Protein AF-A0AAW0P4F6-F1 (afdb_monomer)

Solvent-accessible surface area (backbone atoms only — not comparable to full-atom values): 16422 Å² total; per-residue (Å²): 136,84,81,80,80,81,80,82,77,74,60,73,52,81,50,77,62,95,86,34,55,39,44,45,62,65,85,82,86,57,85,78,62,62,69,62,54,62,64,58,59,70,67,65,77,80,76,86,90,84,86,92,80,94,78,92,78,89,84,81,90,71,99,66,98,68,92,78,91,76,80,91,86,86,85,91,81,87,83,92,82,91,81,83,88,74,84,78,78,73,86,71,67,83,70,80,74,70,49,74,65,56,56,51,50,52,51,64,67,47,51,66,70,70,69,55,84,68,72,84,52,41,73,44,44,48,34,36,47,51,91,83,69,50,73,79,45,74,50,76,44,80,32,84,57,73,75,68,68,62,61,56,50,56,51,54,52,54,51,56,50,51,52,55,49,54,55,55,54,54,60,52,56,53,57,51,52,50,52,52,51,50,52,53,50,54,57,52,53,54,53,51,57,51,51,52,52,51,51,55,50,51,56,52,52,50,52,50,52,52,56,47,52,56,51,52,52,52,52,51,51,51,51,52,55,50,54,49,51,52,52,51,56,50,52,53,51,52,51,50,54,50,54,52,50,57,49,50,54,54,52,52,61,60,73,77,108

Structure (mmCIF, N/CA/C/O backbone):
data_AF-A0AAW0P4F6-F1
#
_entry.id   AF-A0AAW0P4F6-F1
#
loop_
_atom_site.group_PDB
_atom_site.id
_atom_site.type_symbol
_atom_site.label_atom_id
_atom_site.label_alt_id
_atom_site.label_comp_id
_atom_site.label_asym_id
_atom_site.label_entity_id
_atom_site.label_seq_id
_atom_site.pdbx_PDB_ins_code
_atom_site.Cartn_x
_atom_site.Cartn_y
_atom_site.Cartn_z
_atom_site.occupancy
_atom_site.B_iso_or_equiv
_atom_site.auth_seq_id
_atom_site.auth_comp_id
_atom_site.auth_asym_id
_atom_site.auth_atom_id
_atom_site.pdbx_PDB_model_num
ATOM 1 N N . MET A 1 1 ? -27.232 -31.839 42.693 1.00 38.44 1 MET A N 1
ATOM 2 C CA . MET A 1 1 ? -28.036 -30.916 43.520 1.00 38.44 1 MET A CA 1
ATOM 3 C C . MET A 1 1 ? -27.414 -29.540 43.406 1.00 38.44 1 MET A C 1
ATOM 5 O O . MET A 1 1 ? -26.325 -29.344 43.926 1.00 38.44 1 MET A O 1
ATOM 9 N N . PHE A 1 2 ? -28.047 -28.634 42.664 1.00 25.92 2 PHE A N 1
ATOM 10 C CA . PHE A 1 2 ? -27.678 -27.221 42.669 1.00 25.92 2 PHE A CA 1
ATOM 11 C C . PHE A 1 2 ? -28.474 -26.553 43.789 1.00 25.92 2 PHE A C 1
ATOM 13 O O . PHE A 1 2 ? -29.697 -26.658 43.815 1.00 25.92 2 PHE A O 1
ATOM 20 N N . ILE A 1 3 ? -27.783 -25.941 44.747 1.00 30.75 3 ILE A N 1
ATOM 21 C CA . ILE A 1 3 ? -28.415 -25.071 45.737 1.00 30.75 3 ILE A CA 1
ATOM 22 C C . ILE A 1 3 ? -28.573 -23.725 45.035 1.00 30.75 3 ILE A C 1
ATOM 24 O O . ILE A 1 3 ? -27.597 -22.991 44.889 1.00 30.75 3 ILE A O 1
ATOM 28 N N . GLU A 1 4 ? -29.767 -23.429 44.528 1.00 32.16 4 GLU A N 1
ATOM 29 C CA . GLU A 1 4 ? -30.079 -22.075 44.076 1.00 32.16 4 GLU A CA 1
ATOM 30 C C . GLU A 1 4 ? -30.122 -21.164 45.308 1.00 32.16 4 GLU A C 1
ATOM 32 O O . GLU A 1 4 ? -30.953 -21.322 46.200 1.00 32.16 4 GLU A O 1
ATOM 37 N N . SER A 1 5 ? -29.168 -20.239 45.402 1.00 32.69 5 SER A N 1
ATOM 38 C CA . SER A 1 5 ? -29.147 -19.216 46.443 1.00 32.69 5 SER A CA 1
ATOM 39 C C . SER A 1 5 ? -30.232 -18.178 46.151 1.00 32.69 5 SER A C 1
ATOM 41 O O . SER A 1 5 ? -30.086 -17.366 45.237 1.00 32.69 5 SER A O 1
ATOM 43 N N . THR A 1 6 ? -31.319 -18.201 46.917 1.00 39.00 6 THR A N 1
ATOM 44 C CA . THR A 1 6 ? -32.422 -17.241 46.807 1.00 39.00 6 THR A CA 1
ATOM 45 C C . THR A 1 6 ? -32.003 -15.883 47.368 1.00 39.00 6 THR A C 1
ATOM 47 O O . THR A 1 6 ? -31.777 -15.732 48.569 1.00 39.00 6 THR A O 1
ATOM 50 N N . THR A 1 7 ? -31.903 -14.870 46.512 1.00 36.12 7 THR A N 1
ATOM 51 C CA . THR A 1 7 ? -31.587 -13.494 46.916 1.00 36.12 7 THR A CA 1
ATOM 52 C C . THR A 1 7 ? -32.878 -12.767 47.295 1.00 36.12 7 THR A C 1
ATOM 54 O O . THR A 1 7 ? -33.689 -12.440 46.430 1.00 36.12 7 THR A O 1
ATOM 57 N N . VAL A 1 8 ? -33.089 -12.498 48.585 1.00 38.56 8 VAL A N 1
ATOM 58 C CA . VAL A 1 8 ? -34.161 -11.598 49.042 1.00 38.56 8 VAL A CA 1
ATOM 59 C C . VAL A 1 8 ? -33.746 -10.165 48.708 1.00 38.56 8 VAL A C 1
ATOM 61 O O . VAL A 1 8 ? -32.725 -9.678 49.192 1.00 38.56 8 VAL A O 1
ATOM 64 N N . ALA A 1 9 ? -34.514 -9.484 47.857 1.00 37.25 9 ALA A N 1
ATOM 65 C CA . ALA A 1 9 ? -34.271 -8.084 47.534 1.00 37.25 9 ALA A CA 1
ATOM 66 C C . ALA A 1 9 ? -34.796 -7.192 48.670 1.00 37.25 9 ALA A C 1
ATOM 68 O O . ALA A 1 9 ? -35.950 -6.775 48.663 1.00 37.25 9 ALA A O 1
ATOM 69 N N . VAL A 1 10 ? -33.944 -6.901 49.654 1.00 40.03 10 VAL A N 1
ATOM 70 C CA . VAL A 1 10 ? -34.236 -5.899 50.686 1.00 40.03 10 VAL A CA 1
ATOM 71 C C . VAL A 1 10 ? -33.941 -4.517 50.103 1.00 40.03 10 VAL A C 1
ATOM 73 O O . VAL A 1 10 ? -32.784 -4.118 49.977 1.00 40.03 10 VAL A O 1
ATOM 76 N N . LEU A 1 11 ? -34.983 -3.781 49.713 1.00 40.78 11 LEU A N 1
ATOM 77 C CA . LEU A 1 11 ? -34.850 -2.373 49.331 1.00 40.78 11 LEU A CA 1
ATOM 78 C C . LEU A 1 11 ? -34.780 -1.522 50.599 1.00 40.78 11 LEU A C 1
ATOM 80 O O . LEU A 1 11 ? -35.802 -1.174 51.180 1.00 40.78 11 LEU A O 1
ATOM 84 N N . VAL A 1 12 ? -33.560 -1.204 51.025 1.00 41.88 12 VAL A N 1
ATOM 85 C CA . VAL A 1 12 ? -33.301 -0.274 52.128 1.00 41.88 12 VAL A CA 1
ATOM 86 C C . VAL A 1 12 ? -33.320 1.148 51.564 1.00 41.88 12 VAL A C 1
ATOM 88 O O . VAL A 1 12 ? -32.354 1.567 50.930 1.00 41.88 12 VAL A O 1
ATOM 91 N N . SER A 1 13 ? -34.406 1.892 51.782 1.00 42.34 13 SER A N 1
ATOM 92 C CA . SER A 1 13 ? -34.381 3.352 51.607 1.00 42.34 13 SER A CA 1
ATOM 93 C C . SER A 1 13 ? -33.976 3.993 52.930 1.00 42.34 13 SER A C 1
ATOM 95 O O . SER A 1 13 ? -34.616 3.737 53.952 1.00 42.34 13 SER A O 1
ATOM 97 N N . LEU A 1 14 ? -32.892 4.770 52.912 1.00 46.91 14 LEU A N 1
ATOM 98 C CA . LEU A 1 14 ? -32.402 5.537 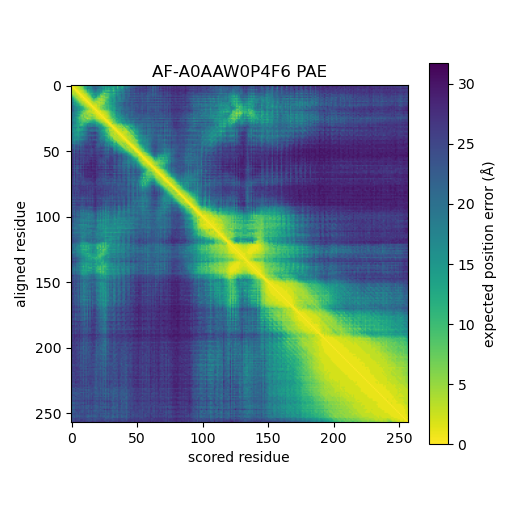54.054 1.00 46.91 14 LEU A CA 1
ATOM 99 C C . LEU A 1 14 ? -32.812 6.994 53.861 1.00 46.91 14 LEU A C 1
ATOM 101 O O . LEU A 1 14 ? -32.193 7.713 53.080 1.00 46.91 14 LEU A O 1
ATOM 105 N N . GLU A 1 15 ? -33.831 7.428 54.594 1.00 48.69 15 GLU A N 1
ATOM 106 C CA . GLU A 1 15 ? -34.201 8.840 54.673 1.00 48.69 15 GLU A CA 1
ATOM 107 C C . GLU A 1 15 ? -33.878 9.380 56.067 1.00 48.69 15 GLU A C 1
ATOM 109 O O . GLU A 1 15 ? -34.272 8.815 57.092 1.00 48.69 15 GLU A O 1
ATOM 114 N N . THR A 1 16 ? -33.130 10.482 56.107 1.00 45.59 16 THR A N 1
ATOM 115 C CA . THR A 1 16 ? -32.831 11.236 57.325 1.00 45.59 16 THR A CA 1
ATOM 116 C C . THR A 1 16 ? -33.686 12.494 57.361 1.00 45.59 16 THR A C 1
ATOM 118 O O . THR A 1 16 ? -33.397 13.487 56.699 1.00 45.59 16 THR A O 1
ATOM 121 N N . VAL A 1 17 ? -34.741 12.473 58.176 1.00 48.69 17 VAL A N 1
ATOM 122 C CA . VAL A 1 17 ? -35.607 13.636 58.414 1.00 48.69 17 VAL A CA 1
ATOM 123 C C . VAL A 1 17 ? -35.520 13.994 59.897 1.00 48.69 17 VAL A C 1
ATOM 125 O O . VAL A 1 17 ? -35.801 13.162 60.760 1.00 48.69 17 VAL A O 1
ATOM 128 N N . LEU A 1 18 ? -35.084 15.222 60.209 1.00 50.84 18 LEU A N 1
ATOM 129 C CA . LEU A 1 18 ? -34.961 15.748 61.582 1.00 50.84 18 LEU A CA 1
ATOM 130 C C . LEU A 1 18 ? -34.092 14.881 62.526 1.00 50.84 18 LEU A C 1
ATOM 132 O O . LEU A 1 18 ? -34.437 14.673 63.689 1.00 50.84 18 LEU A O 1
ATOM 136 N N . GLY A 1 19 ? -32.973 14.340 62.028 1.00 51.72 19 GLY A N 1
ATOM 137 C CA . GLY A 1 19 ? -32.016 13.567 62.839 1.00 51.72 19 GLY A CA 1
ATOM 138 C C . GLY A 1 19 ? -32.468 12.148 63.213 1.00 51.72 19 GLY A C 1
ATOM 139 O O . GLY A 1 19 ? -31.838 11.509 64.053 1.00 51.72 19 GLY A O 1
ATOM 140 N N . LYS A 1 20 ? -33.545 11.639 62.602 1.00 46.09 20 LYS A N 1
ATOM 141 C CA . LYS A 1 20 ? -34.001 10.250 62.751 1.00 46.09 20 LYS A CA 1
ATOM 142 C C . LYS A 1 20 ? -33.690 9.468 61.480 1.00 46.09 20 LYS A C 1
ATOM 144 O O . LYS A 1 20 ? -33.966 9.943 60.382 1.00 46.09 20 LYS A O 1
ATOM 149 N N . LEU A 1 21 ? -33.102 8.284 61.650 1.00 50.22 21 LEU A N 1
ATOM 150 C CA . LEU A 1 21 ? -32.807 7.351 60.566 1.00 50.22 21 LEU A CA 1
ATOM 151 C C . LEU A 1 21 ? -34.012 6.419 60.393 1.00 50.22 21 LEU A C 1
ATOM 153 O O . LEU A 1 21 ? -34.333 5.660 61.313 1.00 50.22 21 LEU A O 1
ATOM 157 N N . PHE A 1 22 ? -34.683 6.501 59.246 1.00 45.84 22 PHE A N 1
ATOM 158 C CA . PHE A 1 22 ? -35.795 5.617 58.906 1.00 45.84 22 PHE A CA 1
ATOM 159 C C . PHE A 1 22 ? -35.294 4.496 58.002 1.00 45.84 22 PHE A C 1
ATOM 161 O O . PHE A 1 22 ? -34.663 4.752 56.978 1.00 45.84 22 PHE A O 1
ATOM 168 N N . VAL A 1 23 ? -35.565 3.251 58.397 1.00 53.66 23 VAL A N 1
ATOM 169 C CA . VAL A 1 23 ? -35.323 2.069 57.567 1.00 53.66 23 VAL A CA 1
ATOM 170 C C . VAL A 1 23 ? -36.676 1.486 57.190 1.00 53.66 23 VAL A C 1
ATOM 172 O O . VAL A 1 23 ? -37.415 0.998 58.049 1.00 53.66 23 VAL A O 1
ATOM 175 N N . HIS A 1 24 ? -36.999 1.540 55.901 1.00 47.19 24 HIS A N 1
ATOM 176 C CA . HIS A 1 24 ? -38.180 0.881 55.356 1.00 47.19 24 HIS A CA 1
ATOM 177 C C . HIS A 1 24 ? -37.792 -0.512 54.870 1.00 47.19 24 HIS A C 1
ATOM 179 O O . HIS A 1 24 ? -36.959 -0.645 53.978 1.00 47.19 24 HIS A O 1
ATOM 185 N N . VAL A 1 25 ? -38.389 -1.544 55.465 1.00 50.53 25 VAL A N 1
ATOM 186 C CA . VAL A 1 25 ? -38.257 -2.927 55.000 1.00 50.53 25 VAL A CA 1
ATOM 187 C C . VAL A 1 25 ? -39.582 -3.317 54.361 1.00 50.53 25 VAL A C 1
ATOM 189 O O . VAL A 1 25 ? -40.607 -3.378 55.040 1.00 50.53 25 VAL A O 1
ATOM 192 N N . TYR A 1 26 ? -39.560 -3.544 53.050 1.00 48.78 26 TYR A N 1
ATOM 193 C CA . TYR A 1 26 ? -40.705 -4.045 52.298 1.00 48.78 26 TYR A CA 1
ATOM 194 C C . TYR A 1 26 ? -40.525 -5.546 52.093 1.00 48.78 26 TYR A C 1
ATOM 196 O O . TYR A 1 26 ? -39.566 -5.970 51.451 1.00 48.78 26 TYR A O 1
ATOM 204 N N . GLU A 1 27 ? -41.432 -6.344 52.647 1.00 47.91 27 GLU A N 1
ATOM 205 C CA . GLU A 1 27 ? -41.460 -7.788 52.439 1.00 47.91 27 GLU A CA 1
ATOM 206 C C . GLU A 1 27 ? -42.610 -8.098 51.478 1.00 47.91 27 GLU A C 1
ATOM 208 O O . GLU A 1 27 ? -43.782 -8.008 51.836 1.00 47.91 27 GLU A O 1
ATOM 213 N N . THR A 1 28 ? -42.280 -8.381 50.218 1.00 47.59 28 THR A N 1
ATOM 214 C CA . THR A 1 28 ? -43.249 -8.841 49.220 1.00 47.59 28 THR A CA 1
ATOM 215 C C . THR A 1 28 ? -43.098 -10.348 49.063 1.00 47.59 28 THR A C 1
ATOM 217 O O . THR A 1 28 ? -42.244 -10.845 48.329 1.00 47.59 28 THR A O 1
ATOM 220 N N . THR A 1 29 ? -43.912 -11.109 49.789 1.00 48.38 29 THR A N 1
ATOM 221 C CA . THR A 1 29 ? -44.001 -12.557 49.601 1.00 48.38 29 THR A CA 1
ATOM 222 C C . THR A 1 29 ? -44.702 -12.841 48.275 1.00 48.38 29 THR A C 1
ATOM 224 O O . THR A 1 29 ? -45.858 -12.482 48.068 1.00 48.38 29 THR A O 1
ATOM 227 N N . THR A 1 30 ? -43.979 -13.454 47.339 1.00 51.59 30 THR A N 1
ATOM 228 C CA . THR A 1 30 ? -44.549 -13.955 46.080 1.00 51.59 30 THR A CA 1
ATOM 229 C C . THR A 1 30 ? -44.939 -15.427 46.244 1.00 51.59 30 THR A C 1
ATOM 231 O O . THR A 1 30 ? -44.272 -16.177 46.958 1.00 51.59 30 THR A O 1
ATOM 234 N N . ASP A 1 31 ? -46.024 -15.838 45.577 1.00 46.00 31 ASP A N 1
ATOM 235 C CA . ASP A 1 31 ? -46.693 -17.149 45.706 1.00 46.00 31 ASP A CA 1
ATOM 236 C C . ASP A 1 31 ? -45.779 -18.383 45.528 1.00 46.00 31 ASP A C 1
ATOM 238 O O . ASP A 1 31 ? -46.111 -19.477 45.983 1.00 46.00 31 ASP A O 1
ATOM 242 N N . SER A 1 32 ? -44.600 -18.230 44.921 1.00 47.38 32 SER A N 1
ATOM 243 C CA . SER A 1 32 ? -43.637 -19.315 44.698 1.00 47.38 32 SER A CA 1
ATOM 244 C C . SER A 1 32 ? -42.862 -19.753 45.951 1.00 47.38 32 SER A C 1
ATOM 246 O O . SER A 1 32 ? -42.258 -20.824 45.940 1.00 47.38 32 SER A O 1
ATOM 248 N N . GLN A 1 33 ? -42.884 -18.980 47.044 1.00 45.47 33 GLN A N 1
ATOM 249 C CA . GLN A 1 33 ? -42.105 -19.279 48.258 1.00 45.47 33 GLN A CA 1
ATOM 250 C C . GLN A 1 33 ? -42.809 -20.227 49.246 1.00 45.47 33 GLN A C 1
ATOM 252 O O . GLN A 1 33 ? -42.152 -20.827 50.096 1.00 45.47 33 GLN A O 1
ATOM 257 N N . ILE A 1 34 ? -44.126 -20.420 49.122 1.00 47.28 34 ILE A N 1
ATOM 258 C CA . ILE A 1 34 ? -44.917 -21.237 50.061 1.00 47.28 34 ILE A CA 1
ATOM 259 C C . ILE A 1 34 ? -44.676 -22.744 49.839 1.00 47.28 34 ILE A C 1
ATOM 261 O O . ILE A 1 34 ? -44.581 -23.505 50.799 1.00 47.28 34 ILE A O 1
ATOM 265 N N . LEU A 1 35 ? -44.467 -23.175 48.590 1.00 47.25 35 LEU A N 1
ATOM 266 C CA . LEU A 1 35 ? -44.297 -24.595 48.241 1.00 47.25 35 LEU A CA 1
ATOM 267 C C . LEU A 1 35 ? -42.918 -25.175 48.618 1.00 47.25 35 LEU A C 1
ATOM 269 O O . LEU A 1 35 ? -42.778 -26.387 48.783 1.00 47.25 35 LEU A O 1
ATOM 273 N N . ALA A 1 36 ? -41.894 -24.335 48.791 1.00 48.06 36 ALA A N 1
ATOM 274 C CA . ALA A 1 36 ? -40.541 -24.789 49.129 1.00 48.06 36 ALA A CA 1
ATOM 275 C C . ALA A 1 36 ? -40.345 -25.065 50.635 1.00 48.06 36 ALA A C 1
ATOM 277 O O . ALA A 1 36 ? -39.488 -25.864 51.010 1.00 48.06 36 ALA A O 1
ATOM 278 N N . CYS A 1 37 ? -41.151 -24.455 51.511 1.00 39.56 37 CYS A N 1
ATOM 279 C CA . CYS A 1 37 ? -41.050 -24.666 52.960 1.00 39.56 37 CYS A CA 1
ATOM 280 C C . CYS A 1 37 ? -41.725 -25.966 53.434 1.00 39.56 37 CYS A C 1
ATOM 282 O O . CYS A 1 37 ? -41.243 -26.584 54.384 1.00 39.56 37 CYS A O 1
ATOM 284 N N . GLU A 1 38 ? -42.789 -26.436 52.771 1.00 45.56 38 GLU A N 1
ATOM 285 C CA . GLU A 1 38 ? -43.463 -27.693 53.150 1.00 45.56 38 GLU A CA 1
ATOM 286 C C . GLU A 1 38 ? -42.577 -28.937 52.962 1.00 45.56 38 GLU A C 1
ATOM 288 O O . GLU A 1 38 ? -42.667 -29.896 53.734 1.00 45.56 38 GLU A O 1
ATOM 293 N N . SER A 1 39 ? -41.682 -28.926 51.971 1.00 46.75 39 SER A N 1
ATOM 294 C CA . SER A 1 39 ? -40.797 -30.058 51.672 1.00 46.75 39 SER A CA 1
ATOM 295 C C . SER A 1 39 ? -39.617 -30.173 52.646 1.00 46.75 39 SER A C 1
ATOM 297 O O . SER A 1 39 ? -39.198 -31.287 52.963 1.00 46.75 39 SER A O 1
ATOM 299 N N . ALA A 1 40 ? -39.138 -29.058 53.209 1.00 43.00 40 ALA A N 1
ATOM 300 C CA . ALA A 1 40 ? -38.048 -29.053 54.187 1.00 43.00 40 ALA A CA 1
ATOM 301 C C . ALA A 1 40 ? -38.482 -29.548 55.583 1.00 43.00 40 ALA A C 1
ATOM 303 O O . ALA A 1 40 ? -37.719 -30.228 56.271 1.00 43.00 40 ALA A O 1
ATOM 304 N N . VAL A 1 41 ? -39.724 -29.272 55.999 1.00 42.16 41 VAL A N 1
ATOM 305 C CA . VAL A 1 41 ? -40.217 -29.631 57.345 1.00 42.16 41 VAL A CA 1
ATOM 306 C C . VAL A 1 41 ? -40.492 -31.136 57.486 1.00 42.16 41 VAL A C 1
ATOM 308 O O . VAL A 1 41 ? -40.280 -31.701 58.559 1.00 42.16 41 VAL A O 1
ATOM 311 N N . ARG A 1 42 ? -40.854 -31.838 56.402 1.00 41.78 42 ARG A N 1
ATOM 312 C CA . ARG A 1 42 ? -41.040 -33.305 56.428 1.00 41.78 42 ARG A CA 1
ATOM 313 C C . ARG A 1 42 ? -39.737 -34.093 56.622 1.00 41.78 42 ARG A C 1
ATOM 315 O O . ARG A 1 42 ? -39.796 -35.245 57.047 1.00 41.78 42 ARG A O 1
ATOM 322 N N . GLY A 1 43 ? -38.576 -33.490 56.359 1.00 39.16 43 GLY A N 1
ATOM 323 C CA . GLY A 1 43 ? -37.272 -34.143 56.515 1.00 39.16 43 GLY A CA 1
ATOM 324 C C . GLY A 1 43 ? -36.740 -34.185 57.952 1.00 39.16 43 GLY A C 1
ATOM 325 O O . GLY A 1 43 ? -35.955 -35.068 58.279 1.00 39.16 43 GLY A O 1
ATOM 326 N N . VAL A 1 44 ? -37.177 -33.272 58.827 1.00 36.31 44 VAL A N 1
ATOM 327 C CA . VAL A 1 44 ? -36.573 -33.081 60.164 1.00 36.31 44 VAL A CA 1
ATOM 328 C C . VAL A 1 44 ? -37.270 -33.903 61.261 1.00 36.31 44 VAL A C 1
ATOM 330 O O . VAL A 1 44 ? -36.676 -34.192 62.294 1.00 36.31 44 VAL A O 1
ATOM 333 N N . VAL A 1 45 ? -38.501 -34.370 61.035 1.00 35.03 45 VAL A N 1
ATOM 334 C CA . VAL A 1 45 ? -39.294 -35.092 62.056 1.00 35.03 45 VAL A CA 1
ATOM 335 C C . VAL A 1 45 ? -38.908 -36.580 62.189 1.00 35.03 45 VAL A C 1
ATOM 337 O O . VAL A 1 45 ? -39.424 -37.282 63.052 1.00 35.03 45 VAL A O 1
ATOM 340 N N . ARG A 1 46 ? -37.964 -37.097 61.388 1.00 37.22 46 ARG A N 1
ATOM 341 C CA . ARG A 1 46 ? -37.635 -38.538 61.365 1.00 37.22 46 ARG A CA 1
ATOM 342 C C . ARG A 1 46 ? -36.414 -38.975 62.177 1.00 37.22 46 ARG A C 1
ATOM 344 O O . ARG A 1 46 ? -36.049 -40.144 62.122 1.00 37.22 46 ARG A O 1
ATOM 351 N N . SER A 1 47 ? -35.807 -38.090 62.958 1.00 38.62 47 SER A N 1
ATOM 352 C CA . SER A 1 47 ? -34.577 -38.414 63.689 1.00 38.62 47 SER A CA 1
ATOM 353 C C . SER A 1 47 ? -34.514 -37.698 65.032 1.00 38.62 47 SER A C 1
ATOM 355 O O . SER A 1 47 ? -33.810 -36.706 65.146 1.00 38.62 47 SER A O 1
ATOM 357 N N . CYS A 1 48 ? -35.276 -38.177 66.022 1.00 37.34 48 CYS A N 1
ATOM 358 C CA . CYS A 1 48 ? -35.051 -37.923 67.455 1.00 37.34 48 CYS A CA 1
ATOM 359 C C . CYS A 1 48 ? -36.004 -38.788 68.305 1.00 37.34 48 CYS A C 1
ATOM 361 O O . CYS A 1 48 ? -36.971 -38.295 68.871 1.00 37.34 48 CYS A O 1
ATOM 363 N N . LEU A 1 49 ? -35.751 -40.097 68.380 1.00 39.78 49 LEU A N 1
ATOM 364 C CA . LEU A 1 49 ? -36.398 -41.000 69.342 1.00 39.78 49 LEU A CA 1
ATOM 365 C C . LEU A 1 49 ? -35.362 -42.006 69.859 1.00 39.78 49 LEU A C 1
ATOM 367 O O . LEU A 1 49 ? -35.424 -43.185 69.538 1.00 39.78 49 LEU A O 1
ATOM 371 N N . SER A 1 50 ? -34.383 -41.520 70.625 1.00 36.81 50 SER A N 1
ATOM 372 C CA . SER A 1 50 ? -33.608 -42.333 71.577 1.00 36.81 50 SER A CA 1
ATOM 373 C C . SER A 1 50 ? -32.615 -41.451 72.340 1.00 36.81 50 SER A C 1
ATOM 375 O O . SER A 1 50 ? -31.493 -41.264 71.879 1.00 36.81 50 SER A O 1
ATOM 377 N N . CYS A 1 51 ? -33.019 -40.891 73.484 1.00 30.88 51 CYS A N 1
ATOM 378 C CA . CYS A 1 51 ? -32.127 -40.690 74.634 1.00 30.88 51 CYS A CA 1
ATOM 379 C C . CYS A 1 51 ? -32.915 -40.171 75.843 1.00 30.88 51 CYS A C 1
ATOM 381 O O . CYS A 1 51 ? -33.442 -39.063 75.838 1.00 30.88 51 CYS A O 1
ATOM 383 N N . SER A 1 52 ? -32.977 -40.992 76.886 1.00 39.31 52 SER A N 1
ATOM 384 C CA . SER A 1 52 ? -33.579 -40.707 78.185 1.00 39.31 52 SER A CA 1
ATOM 385 C C . SER A 1 52 ? -32.480 -40.485 79.230 1.00 39.31 52 SER A C 1
ATOM 387 O O . SER A 1 52 ? -31.859 -41.462 79.638 1.00 39.31 52 SER A O 1
ATOM 389 N N . ALA A 1 53 ? -32.234 -39.232 79.638 1.00 35.69 53 ALA A N 1
ATOM 390 C CA . ALA A 1 53 ? -31.810 -38.786 80.986 1.00 35.69 53 ALA A CA 1
ATOM 391 C C . ALA A 1 53 ? -31.288 -37.325 80.954 1.00 35.69 53 ALA A C 1
ATOM 393 O O . ALA A 1 53 ? -30.740 -36.905 79.933 1.00 35.69 53 ALA A O 1
ATOM 394 N N . PRO A 1 54 ? -31.438 -36.534 82.040 1.00 48.50 54 PRO A N 1
ATOM 395 C CA . PRO A 1 54 ? -31.228 -35.089 82.009 1.00 48.50 54 PRO A CA 1
ATOM 396 C C . PRO A 1 54 ? -29.789 -34.694 82.378 1.00 48.50 54 PRO A C 1
ATOM 398 O O . PRO A 1 54 ? -29.279 -35.077 83.428 1.00 48.50 54 PRO A O 1
ATOM 401 N N . LEU A 1 55 ? -29.162 -33.846 81.559 1.00 36.09 55 LEU A N 1
ATOM 402 C CA . LEU A 1 55 ? -27.956 -33.094 81.918 1.00 36.09 55 LEU A CA 1
ATOM 403 C C . LEU A 1 55 ? -28.138 -31.626 81.519 1.00 36.09 55 LEU A C 1
ATOM 405 O O . LEU A 1 55 ? -28.537 -31.309 80.399 1.00 36.09 55 LEU A O 1
ATOM 409 N N . VAL A 1 56 ? -27.862 -30.724 82.460 1.00 44.06 56 VAL A N 1
ATOM 410 C CA . VAL A 1 56 ? -27.925 -29.273 82.260 1.00 44.06 56 VAL A CA 1
ATOM 411 C C . VAL A 1 56 ? -26.687 -28.820 81.485 1.00 44.06 56 VAL A C 1
ATOM 413 O O . VAL A 1 56 ? -25.576 -28.848 82.012 1.00 44.06 56 VAL A O 1
ATOM 416 N N . CYS A 1 57 ? -26.875 -28.356 80.249 1.00 34.41 57 CYS A N 1
ATOM 417 C CA . CYS A 1 57 ? -25.821 -27.738 79.442 1.00 34.41 57 CYS A CA 1
ATOM 418 C C . CYS A 1 57 ? -25.935 -26.207 79.473 1.00 34.41 57 CYS A C 1
ATOM 420 O O . CYS A 1 57 ? -26.942 -25.638 79.055 1.00 34.41 57 CYS A O 1
ATOM 422 N N . ARG A 1 58 ? -24.868 -25.521 79.904 1.00 37.72 58 ARG A N 1
ATOM 423 C CA . ARG A 1 58 ? -24.656 -24.100 79.588 1.00 37.72 58 ARG A CA 1
ATOM 424 C C . ARG A 1 58 ? -23.997 -24.000 78.215 1.00 37.72 58 ARG A C 1
ATOM 426 O O . ARG A 1 58 ? -22.857 -24.420 78.055 1.00 37.72 58 ARG A O 1
ATOM 433 N N . ALA A 1 59 ? -24.697 -23.410 77.252 1.00 34.94 59 ALA A N 1
ATOM 434 C CA . ALA A 1 59 ? -24.120 -23.002 75.978 1.00 34.94 59 ALA A CA 1
ATOM 435 C C . ALA A 1 59 ? -23.761 -21.509 76.037 1.00 34.94 59 ALA A C 1
ATOM 437 O O . ALA A 1 59 ? -24.629 -20.671 76.273 1.00 34.94 59 ALA A O 1
ATOM 438 N N . PHE A 1 60 ? -22.491 -21.177 75.806 1.00 37.03 60 PHE A N 1
ATOM 439 C CA . PHE A 1 60 ? -22.085 -19.833 75.400 1.00 37.03 60 PHE A CA 1
ATOM 440 C C . PHE A 1 60 ? -21.889 -19.832 73.886 1.00 37.03 60 PHE A C 1
ATOM 442 O O . PHE A 1 60 ? -21.122 -20.629 73.351 1.00 37.03 60 PHE A O 1
ATOM 449 N N . HIS A 1 61 ? -22.585 -18.928 73.199 1.00 32.38 61 HIS A N 1
ATOM 450 C CA . HIS A 1 61 ? -22.354 -18.664 71.787 1.00 32.38 61 HIS A CA 1
ATOM 451 C C . HIS A 1 61 ? -21.206 -17.669 71.646 1.00 32.38 61 HIS A C 1
ATOM 453 O O . HIS A 1 61 ? -21.344 -16.503 72.011 1.00 32.38 61 HIS A O 1
ATOM 459 N N . THR A 1 62 ? -20.095 -18.109 71.063 1.00 37.22 62 THR A N 1
ATOM 460 C CA . THR A 1 62 ? -19.131 -17.203 70.440 1.00 37.22 62 THR A CA 1
ATOM 461 C C . THR A 1 62 ? -19.234 -17.304 68.922 1.00 37.22 62 THR A C 1
ATOM 463 O O . THR A 1 62 ? -19.472 -18.360 68.331 1.00 37.22 62 THR A O 1
ATOM 466 N N . PHE A 1 63 ? -19.126 -16.137 68.299 1.00 41.97 63 PHE A N 1
ATOM 467 C CA . PHE A 1 63 ? -19.280 -15.868 66.878 1.00 41.97 63 PHE A CA 1
ATOM 468 C C . PHE A 1 63 ? -18.091 -16.439 66.087 1.00 41.97 63 PHE A C 1
ATOM 470 O O . PHE A 1 63 ? -17.201 -15.691 65.714 1.00 41.97 63 PHE A O 1
ATOM 477 N N . ALA A 1 64 ? -18.021 -17.762 65.896 1.00 46.97 64 ALA A N 1
ATOM 478 C CA . ALA A 1 64 ? -17.168 -18.416 64.888 1.00 46.97 64 ALA A CA 1
ATOM 479 C C . ALA A 1 64 ? -17.366 -19.946 64.869 1.00 46.97 64 ALA A C 1
ATOM 481 O O . ALA A 1 64 ? -16.460 -20.688 65.223 1.00 46.97 64 ALA A O 1
ATOM 482 N N . GLY A 1 65 ? -18.548 -20.424 64.468 1.00 43.50 65 GLY A N 1
ATOM 483 C CA . GLY A 1 65 ? -18.784 -21.688 63.735 1.00 43.50 65 GLY A CA 1
ATOM 484 C C . GLY A 1 65 ? -17.945 -22.964 63.972 1.00 43.50 65 GLY A C 1
ATOM 485 O O . GLY A 1 65 ? -17.856 -23.767 63.048 1.00 43.50 65 GLY A O 1
ATOM 486 N N . LYS A 1 66 ? -17.338 -23.207 65.138 1.00 42.88 66 LYS A N 1
ATOM 487 C CA . LYS A 1 66 ? -16.633 -24.456 65.470 1.00 42.88 66 LYS A CA 1
ATOM 488 C C . LYS A 1 66 ? -17.040 -24.915 66.864 1.00 42.88 66 LYS A C 1
ATOM 490 O O . LYS A 1 66 ? -16.658 -24.327 67.868 1.00 42.88 66 LYS A O 1
ATOM 495 N N . THR A 1 67 ? -17.835 -25.975 66.913 1.00 37.78 67 THR A N 1
ATOM 496 C CA . THR A 1 67 ? -18.232 -26.656 68.146 1.00 37.78 67 THR A CA 1
ATOM 497 C C . THR A 1 67 ? -17.127 -27.617 68.574 1.00 37.78 67 THR A C 1
ATOM 499 O O . THR A 1 67 ? -16.970 -28.677 67.975 1.00 37.78 67 THR A O 1
ATOM 502 N N . SER A 1 68 ? -16.371 -27.273 69.614 1.00 43.06 68 SER A N 1
ATOM 503 C CA . SER A 1 68 ? -15.560 -28.239 70.363 1.00 43.06 68 SER A CA 1
ATOM 504 C C . SER A 1 68 ? -16.199 -28.468 71.728 1.00 43.06 68 SER A C 1
ATOM 506 O O . SER A 1 68 ? -16.350 -27.537 72.518 1.00 43.06 68 SER A O 1
ATOM 508 N N . PHE A 1 69 ? -16.599 -29.713 71.972 1.00 35.12 69 PHE A N 1
ATOM 509 C CA . PHE A 1 69 ? -17.196 -30.187 73.216 1.00 35.12 69 PHE A CA 1
ATOM 510 C C . PHE A 1 69 ? -16.079 -30.364 74.258 1.00 35.12 69 PHE A C 1
ATOM 512 O O . PHE A 1 69 ? -15.192 -31.192 74.067 1.00 35.12 69 PHE A O 1
ATOM 519 N N . LEU A 1 70 ? -16.100 -29.596 75.347 1.00 43.06 70 LEU A N 1
ATOM 520 C CA . LEU A 1 70 ? -15.297 -29.873 76.543 1.00 43.06 70 LEU A CA 1
ATOM 521 C C . LEU A 1 70 ? -16.278 -30.160 77.680 1.00 43.06 70 LEU A C 1
ATOM 523 O O . LEU A 1 70 ? -17.171 -29.362 77.954 1.00 43.06 70 LEU A O 1
ATOM 527 N N . GLY A 1 71 ? -16.170 -31.368 78.231 1.00 37.97 71 GLY A N 1
ATOM 528 C CA . GLY A 1 71 ? -17.202 -32.014 79.037 1.00 37.97 71 GLY A CA 1
ATOM 529 C C . GLY A 1 71 ? -17.525 -31.348 80.376 1.00 37.97 71 GLY A C 1
ATOM 530 O O . GLY A 1 71 ? -16.785 -30.517 80.900 1.00 37.97 71 GLY A O 1
ATOM 531 N N . CYS A 1 72 ? -18.651 -31.774 80.949 1.00 40.56 72 CYS A N 1
ATOM 532 C CA . CYS A 1 72 ? -19.020 -31.493 82.330 1.00 40.56 72 CYS A CA 1
ATOM 533 C C . CYS A 1 72 ? -18.113 -32.297 83.272 1.00 40.56 72 CYS A C 1
ATOM 535 O O . CYS A 1 72 ? -18.080 -33.523 83.209 1.00 40.56 72 CYS A O 1
ATOM 537 N N . SER A 1 73 ? -17.395 -31.600 84.149 1.00 35.81 73 SER A N 1
ATOM 538 C CA . SER A 1 73 ? -16.615 -32.193 85.235 1.00 35.81 73 SER A CA 1
ATOM 539 C C . SER A 1 73 ? -17.380 -32.011 86.540 1.00 35.81 73 SER A C 1
ATOM 541 O O . SER A 1 73 ? -17.523 -30.886 87.021 1.00 35.81 73 SER A O 1
ATOM 543 N N . TRP A 1 74 ? -17.876 -33.114 87.101 1.00 46.97 74 TRP A N 1
ATOM 544 C CA . TRP A 1 74 ? -18.238 -33.185 88.513 1.00 46.97 74 TRP A CA 1
ATOM 545 C C . TRP A 1 74 ? -17.927 -34.584 89.058 1.00 46.97 74 TRP A C 1
ATOM 547 O O . TRP A 1 74 ? -18.628 -35.528 88.723 1.00 46.97 74 TRP A O 1
ATOM 557 N N . ASP A 1 75 ? -16.815 -34.713 89.791 1.00 40.91 75 ASP A N 1
ATOM 558 C CA . ASP A 1 75 ? -16.671 -35.409 91.093 1.00 40.91 75 ASP A CA 1
ATOM 559 C C . ASP A 1 75 ? -15.174 -35.602 91.420 1.00 40.91 75 ASP A C 1
ATOM 561 O O . ASP A 1 75 ? -14.405 -36.131 90.623 1.00 40.91 75 ASP A O 1
ATOM 565 N N . SER A 1 76 ? -14.656 -34.979 92.483 1.00 53.34 76 SER A N 1
ATOM 566 C CA . SER A 1 76 ? -14.631 -35.422 93.896 1.00 53.34 76 SER A CA 1
ATOM 567 C C . SER A 1 76 ? -13.621 -36.525 94.212 1.00 53.34 76 SER A C 1
ATOM 569 O O . SER A 1 76 ? -13.931 -37.709 94.122 1.00 53.34 76 SER A O 1
ATOM 571 N N . LYS A 1 77 ? -12.465 -36.129 94.768 1.00 42.09 77 LYS A N 1
ATOM 572 C CA . LYS A 1 77 ? -11.700 -36.922 95.750 1.00 42.09 77 LYS A CA 1
ATOM 573 C C . LYS A 1 77 ? -10.965 -35.998 96.747 1.00 42.09 77 LYS A C 1
ATOM 575 O O . LYS A 1 77 ? -9.991 -35.361 96.379 1.00 42.09 77 LYS A O 1
ATOM 580 N N . ARG A 1 78 ? -11.532 -35.938 97.970 1.00 48.22 78 ARG A N 1
ATOM 581 C CA . ARG A 1 78 ? -10.965 -35.885 99.353 1.00 48.22 78 ARG A CA 1
ATOM 582 C C . ARG A 1 78 ? -9.623 -35.144 99.537 1.00 48.22 78 ARG A C 1
ATOM 584 O O . ARG A 1 78 ? -8.659 -35.462 98.865 1.00 48.22 78 ARG A O 1
ATOM 591 N N . HIS A 1 79 ? -9.477 -34.184 100.456 1.00 39.31 79 HIS A N 1
ATOM 592 C CA . HIS A 1 79 ? -9.518 -34.342 101.923 1.00 39.31 79 HIS A CA 1
ATOM 593 C C . HIS A 1 79 ? -9.899 -33.013 102.624 1.00 39.31 79 HIS A C 1
ATOM 595 O O . HIS A 1 79 ? -9.394 -31.956 102.274 1.00 39.31 79 HIS A O 1
ATOM 601 N N . SER A 1 80 ? -10.911 -33.020 103.496 1.00 48.06 80 SER A N 1
ATOM 602 C CA . SER A 1 80 ? -10.788 -32.955 104.970 1.00 48.06 80 SER A CA 1
ATOM 603 C C . SER A 1 80 ? -10.297 -31.616 105.553 1.00 48.06 80 SER A C 1
ATOM 605 O O . SER A 1 80 ? -9.107 -31.445 105.787 1.00 48.06 80 SER A O 1
ATOM 607 N N . SER A 1 81 ? -11.213 -30.710 105.910 1.00 45.69 81 SER A N 1
ATOM 608 C CA . SER A 1 81 ? -11.350 -30.156 107.277 1.00 45.69 81 SER A CA 1
ATOM 609 C C . SER A 1 81 ? -12.441 -29.074 107.341 1.00 45.69 81 SER A C 1
ATOM 611 O O . SER A 1 81 ? -12.763 -28.423 106.355 1.00 45.69 81 SER A O 1
ATOM 613 N N . ALA A 1 82 ? -13.069 -29.011 108.513 1.00 52.91 82 ALA A N 1
ATOM 614 C CA . ALA A 1 82 ? -14.284 -28.311 108.926 1.00 52.91 82 ALA A CA 1
ATOM 615 C C . ALA A 1 82 ? -14.481 -26.853 108.460 1.00 52.91 82 ALA A C 1
ATOM 617 O O . ALA A 1 82 ? -13.539 -26.074 108.525 1.00 52.91 82 ALA A O 1
ATOM 618 N N . ALA A 1 83 ? -15.731 -26.477 108.126 1.00 49.25 83 ALA A N 1
ATOM 619 C CA . ALA A 1 83 ? -16.545 -25.403 108.754 1.00 49.25 83 ALA A CA 1
ATOM 620 C C . ALA A 1 83 ? -17.842 -25.134 107.917 1.00 49.25 83 ALA A C 1
ATOM 622 O O . ALA A 1 83 ? -18.039 -25.809 106.905 1.00 49.25 83 ALA A O 1
ATOM 623 N N . PRO A 1 84 ? -18.826 -24.326 108.378 1.00 51.91 84 PRO A N 1
ATOM 624 C CA . PRO A 1 84 ? -20.238 -24.681 108.334 1.00 51.91 84 PRO A CA 1
ATOM 625 C C . PRO A 1 84 ? -20.954 -24.313 107.031 1.00 51.91 84 PRO A C 1
ATOM 627 O O . PRO A 1 84 ? -20.610 -23.382 106.307 1.00 51.91 84 PRO A O 1
ATOM 630 N N . ARG A 1 85 ? -22.035 -25.058 106.803 1.00 52.19 85 ARG A N 1
ATOM 631 C CA . ARG A 1 85 ? -23.013 -24.888 105.732 1.00 52.19 85 ARG A CA 1
ATOM 632 C C . ARG A 1 85 ? -23.668 -23.506 105.813 1.00 52.19 85 ARG A C 1
ATOM 634 O O . ARG A 1 85 ? -24.555 -23.296 106.637 1.00 52.19 85 ARG A O 1
ATOM 641 N N . THR A 1 86 ? -23.298 -22.596 104.920 1.00 48.78 86 THR A N 1
ATOM 642 C CA . THR A 1 86 ? -24.159 -21.468 104.560 1.00 48.78 86 THR A CA 1
ATOM 643 C C . THR A 1 86 ? -25.152 -21.957 103.510 1.00 48.78 86 THR A C 1
ATOM 645 O O . THR A 1 86 ? -24.790 -22.348 102.401 1.00 48.78 86 THR A O 1
ATOM 648 N N . LEU A 1 87 ? -26.428 -22.012 103.895 1.00 45.34 87 LEU A N 1
ATOM 649 C CA . LEU A 1 87 ? -27.532 -22.268 102.978 1.00 45.34 87 LEU A CA 1
ATOM 650 C C . LEU A 1 87 ? -27.587 -21.111 101.980 1.00 45.34 87 LEU A C 1
ATOM 652 O O . LEU A 1 87 ? -28.097 -20.034 102.278 1.00 45.34 87 LEU A O 1
ATOM 656 N N . HIS A 1 88 ? -27.018 -21.328 100.799 1.00 47.56 88 HIS A N 1
ATOM 657 C CA . HIS A 1 88 ? -27.164 -20.411 99.686 1.00 47.56 88 HIS A CA 1
ATOM 658 C C . HIS A 1 88 ? -28.568 -20.608 99.109 1.00 47.56 88 HIS A C 1
ATOM 660 O O . HIS A 1 88 ? -28.794 -21.461 98.250 1.00 47.56 88 HIS A O 1
ATOM 666 N N . THR A 1 89 ? -29.532 -19.832 99.599 1.00 46.50 89 THR A N 1
ATOM 667 C CA . THR A 1 89 ? -30.844 -19.691 98.966 1.00 46.50 89 THR A CA 1
ATOM 668 C C . THR A 1 89 ? -30.605 -19.037 97.605 1.00 46.50 89 THR A C 1
ATOM 670 O O . THR A 1 89 ? -30.462 -17.821 97.504 1.00 46.50 89 THR A O 1
ATOM 673 N N . CYS A 1 90 ? -30.449 -19.837 96.542 1.00 41.72 90 CYS A N 1
ATOM 674 C CA . CYS A 1 90 ? -30.486 -19.297 95.186 1.00 41.72 90 CYS A CA 1
ATOM 675 C C . CYS A 1 90 ? -31.855 -18.648 95.012 1.00 41.72 90 CYS A C 1
ATOM 677 O O . CYS A 1 90 ? -32.865 -19.351 95.002 1.00 41.72 90 CYS A O 1
ATOM 679 N N . CYS A 1 91 ? -31.880 -17.327 94.831 1.00 46.09 91 CYS A N 1
ATOM 680 C CA . CYS A 1 91 ? -32.996 -16.580 94.255 1.00 46.09 91 CYS A CA 1
ATOM 681 C C . CYS A 1 91 ? -33.161 -16.972 92.780 1.00 46.09 91 CYS A C 1
ATOM 683 O O . CYS A 1 91 ? -33.050 -16.165 91.863 1.00 46.09 91 CYS A O 1
ATOM 685 N N . CYS A 1 92 ? -33.380 -18.257 92.551 1.00 42.19 92 CYS A N 1
ATOM 686 C CA . CYS A 1 92 ? -33.818 -18.828 91.310 1.00 42.19 92 CYS A CA 1
ATOM 687 C C . CYS A 1 92 ? -35.331 -18.570 91.274 1.00 42.19 92 CYS A C 1
ATOM 689 O O . CYS A 1 92 ? -36.138 -19.480 91.456 1.00 42.19 92 CYS A O 1
ATOM 691 N N . SER A 1 93 ? -35.725 -17.303 91.086 1.00 47.81 93 SER A N 1
ATOM 692 C CA . SER A 1 93 ? -37.034 -17.007 90.502 1.00 47.81 93 SER A CA 1
ATOM 693 C C . SER A 1 93 ? -37.182 -17.939 89.300 1.00 47.81 93 SER A C 1
ATOM 695 O O . SER A 1 93 ? -36.200 -18.080 88.562 1.00 47.81 93 SER A O 1
ATOM 697 N N . PRO A 1 94 ? -38.328 -18.608 89.101 1.00 48.25 94 PRO A N 1
ATOM 698 C CA . PRO A 1 94 ? -38.520 -19.506 87.977 1.00 48.25 94 PRO A CA 1
ATOM 699 C C . PRO A 1 94 ? -38.494 -18.671 86.696 1.00 48.25 94 PRO A C 1
ATOM 701 O O . PRO A 1 94 ? -39.521 -18.248 86.172 1.00 48.25 94 PRO A O 1
ATOM 704 N N . VAL A 1 95 ? -37.293 -18.399 86.189 1.00 51.31 95 VAL A N 1
ATOM 705 C CA . VAL A 1 95 ? -37.090 -18.089 84.788 1.00 51.31 95 VAL A CA 1
ATOM 706 C C . VAL A 1 95 ? -37.570 -19.357 84.121 1.00 51.31 95 VAL A C 1
ATOM 708 O O . VAL A 1 95 ? -36.914 -20.388 84.227 1.00 51.31 95 VAL A O 1
ATOM 711 N N . MET A 1 96 ? -38.781 -19.297 83.572 1.00 51.59 96 MET A N 1
ATOM 712 C CA . MET A 1 96 ? -39.374 -20.340 82.752 1.00 51.59 96 MET A CA 1
ATOM 713 C C . MET A 1 96 ? -38.393 -20.604 81.612 1.00 51.59 96 MET A C 1
ATOM 715 O O . MET A 1 96 ? -38.429 -19.963 80.563 1.00 51.59 96 MET A O 1
ATOM 719 N N . SER A 1 97 ? -37.429 -21.483 81.860 1.00 62.75 97 SER A N 1
ATOM 720 C CA . SER A 1 97 ? -36.495 -21.996 80.884 1.00 62.75 97 SER A CA 1
ATOM 721 C C . SER A 1 97 ? -37.311 -22.921 80.003 1.00 62.75 97 SER A C 1
ATOM 723 O O . SER A 1 97 ? -37.409 -24.122 80.238 1.00 62.75 97 SER A O 1
ATOM 725 N N . PHE A 1 98 ? -37.964 -22.322 79.010 1.00 64.44 98 PHE A N 1
ATOM 726 C CA . PHE A 1 98 ? -38.575 -23.049 77.915 1.00 64.44 98 PHE A CA 1
ATOM 727 C C . PHE A 1 98 ? -37.506 -23.977 77.340 1.00 64.44 98 PHE A C 1
ATOM 729 O O . PHE A 1 98 ? -36.456 -23.519 76.879 1.00 64.44 98 PHE A O 1
ATOM 736 N N . SER A 1 99 ? -37.736 -25.288 77.426 1.00 75.44 99 SER A N 1
ATOM 737 C CA . SER A 1 99 ? -36.855 -26.265 76.798 1.00 75.44 99 SER A CA 1
ATOM 738 C C . SER A 1 99 ? -36.781 -25.964 75.298 1.00 75.44 99 SER A C 1
ATOM 740 O O . SER A 1 99 ? -37.739 -25.452 74.705 1.00 75.44 99 SER A O 1
ATOM 742 N N . ALA A 1 100 ? -35.656 -26.281 74.655 1.00 71.81 100 ALA A N 1
ATOM 743 C CA . ALA A 1 100 ? -35.509 -26.101 73.208 1.00 71.81 100 ALA A CA 1
ATOM 744 C C . ALA A 1 100 ? -36.669 -26.752 72.420 1.00 71.81 100 ALA A C 1
ATOM 746 O O . ALA A 1 100 ? -37.093 -26.232 71.390 1.00 71.81 100 ALA A O 1
ATOM 747 N N . GLU A 1 101 ? -37.245 -27.828 72.963 1.00 72.75 101 GLU A N 1
ATOM 748 C CA . GLU A 1 101 ? -38.425 -28.513 72.433 1.00 72.75 101 GLU A CA 1
ATOM 749 C C . GLU A 1 101 ? -39.668 -27.611 72.417 1.00 72.75 101 GLU A C 1
ATOM 751 O O . GLU A 1 101 ? -40.343 -27.515 71.392 1.00 72.75 101 GLU A O 1
ATOM 756 N N . THR A 1 102 ? -39.939 -26.865 73.494 1.00 75.19 102 THR A N 1
ATOM 757 C CA . THR A 1 102 ? -41.073 -25.920 73.533 1.00 75.19 102 THR A CA 1
ATOM 758 C C . THR A 1 102 ? -40.929 -24.752 72.552 1.00 75.19 102 THR A C 1
ATOM 760 O O . THR A 1 102 ? -41.921 -24.336 71.953 1.00 75.19 102 THR A O 1
ATOM 763 N N . LEU A 1 103 ? -39.710 -24.257 72.299 1.00 74.25 103 LEU A N 1
ATOM 764 C CA . LEU A 1 103 ? -39.473 -23.216 71.285 1.00 74.25 103 LEU A CA 1
ATOM 765 C C . LEU A 1 103 ? -39.681 -23.736 69.855 1.00 74.25 103 LEU A C 1
ATOM 767 O O . LEU A 1 103 ? -40.202 -23.011 69.002 1.00 74.25 103 LEU A O 1
ATOM 771 N N . CYS A 1 104 ? -39.303 -24.989 69.592 1.00 74.50 104 CYS A N 1
ATOM 772 C CA . CYS A 1 104 ? -39.562 -25.650 68.314 1.00 74.50 104 CYS A CA 1
ATOM 773 C C . CYS A 1 104 ? -41.064 -25.840 68.076 1.00 74.50 104 CYS A C 1
ATOM 775 O O . CYS A 1 104 ? -41.553 -25.502 66.997 1.00 74.50 104 CYS A O 1
ATOM 777 N N . LEU A 1 105 ? -41.807 -26.289 69.091 1.00 78.50 105 LEU A N 1
ATOM 778 C CA . LEU A 1 105 ? -43.262 -26.432 69.008 1.00 78.50 105 LEU A CA 1
ATOM 779 C C . LEU A 1 105 ? -43.958 -25.085 68.776 1.00 78.50 105 LEU A C 1
ATOM 781 O O . LEU A 1 105 ? -44.851 -25.004 67.937 1.00 78.50 105 LEU A O 1
ATOM 785 N N . LEU A 1 106 ? -43.507 -24.007 69.428 1.00 74.69 106 LEU A N 1
ATOM 786 C CA . LEU A 1 106 ? -44.065 -22.667 69.220 1.00 74.69 106 LEU A CA 1
ATOM 787 C C . LEU A 1 106 ? -43.825 -22.152 67.789 1.00 74.69 106 LEU A C 1
ATOM 789 O O . LEU A 1 106 ? -44.705 -21.524 67.201 1.00 74.69 106 LEU A O 1
ATOM 793 N N . LYS A 1 107 ? -42.651 -22.428 67.203 1.00 72.19 107 LYS A N 1
ATOM 794 C CA . LYS A 1 107 ? -42.362 -22.086 65.799 1.00 72.19 107 LYS A CA 1
ATOM 795 C C . LYS A 1 107 ? -43.238 -22.880 64.836 1.00 72.19 107 LYS A C 1
ATOM 797 O O . LYS A 1 107 ? -43.846 -22.281 63.953 1.00 72.19 107 LYS A O 1
ATOM 802 N N . LEU A 1 108 ? -43.340 -24.196 65.028 1.00 75.88 108 LEU A N 1
ATOM 803 C CA . LEU A 1 108 ? -44.169 -25.066 64.189 1.00 75.88 108 LEU A CA 1
ATOM 804 C C . LEU A 1 108 ? -45.653 -24.690 64.275 1.00 75.88 108 LEU A C 1
ATOM 806 O O . LEU A 1 108 ? -46.327 -24.643 63.252 1.00 75.88 108 LEU A O 1
ATOM 810 N N . ALA A 1 109 ? -46.138 -24.334 65.466 1.00 77.31 109 ALA A N 1
ATOM 811 C CA . ALA A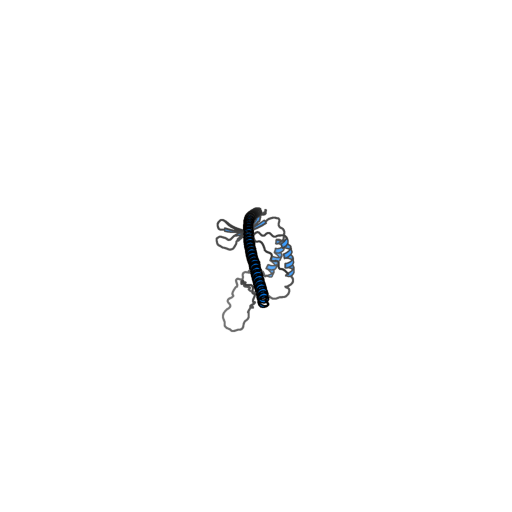 1 109 ? -47.507 -23.872 65.666 1.00 77.31 109 ALA A CA 1
ATOM 812 C C . ALA A 1 109 ? -47.782 -22.504 65.016 1.00 77.31 109 ALA A C 1
ATOM 814 O O . ALA A 1 109 ? -48.912 -22.234 64.624 1.00 77.31 109 ALA A O 1
ATOM 815 N N . ARG A 1 110 ? -46.769 -21.636 64.879 1.00 75.88 110 ARG A N 1
ATOM 816 C CA . ARG A 1 110 ? -46.916 -20.273 64.338 1.00 75.88 110 ARG A CA 1
ATOM 817 C C . ARG A 1 110 ? -46.844 -20.201 62.809 1.00 75.88 110 ARG A C 1
ATOM 819 O O . ARG A 1 110 ? -47.465 -19.317 62.225 1.00 75.88 110 ARG A O 1
ATOM 826 N N . MET A 1 111 ? -46.127 -21.127 62.173 1.00 71.62 111 MET A N 1
ATOM 827 C CA . MET A 1 111 ? -45.977 -21.213 60.713 1.00 71.62 111 MET A CA 1
ATOM 828 C C . MET A 1 111 ? -47.304 -21.220 59.925 1.00 71.62 111 MET A C 1
ATOM 830 O O . MET A 1 111 ? -47.426 -20.412 59.004 1.00 71.62 111 MET A O 1
ATOM 834 N N . PRO A 1 112 ? -48.321 -22.045 60.256 1.00 74.50 112 PRO A N 1
ATOM 835 C CA . PRO A 1 112 ? -49.551 -22.097 59.459 1.00 74.50 112 PRO A CA 1
ATOM 836 C C . PRO A 1 112 ? -50.338 -20.780 59.487 1.00 74.50 112 PRO A C 1
ATOM 838 O O . PRO A 1 112 ? -50.942 -20.406 58.487 1.00 74.50 112 PRO A O 1
ATOM 841 N N . TYR A 1 113 ? -50.268 -20.018 60.582 1.00 74.06 113 TYR A N 1
ATOM 842 C CA . TYR A 1 113 ? -50.956 -18.727 60.694 1.00 74.06 113 TYR A CA 1
ATOM 843 C C . TYR A 1 113 ? -50.294 -17.607 59.882 1.00 74.06 113 TYR A C 1
ATOM 845 O O . TYR A 1 113 ? -50.945 -16.611 59.585 1.00 74.06 113 TYR A O 1
ATOM 853 N N . GLN A 1 114 ? -49.018 -17.756 59.509 1.00 72.12 114 GLN A N 1
ATOM 854 C CA . GLN A 1 114 ? -48.318 -16.803 58.638 1.00 72.12 114 GLN A CA 1
ATOM 855 C C . GLN A 1 114 ? -48.600 -17.046 57.151 1.00 72.12 114 GLN A C 1
ATOM 857 O O . GLN A 1 114 ? -48.437 -16.133 56.349 1.00 72.12 114 GLN A O 1
ATOM 862 N N . ALA A 1 115 ? -49.032 -18.258 56.792 1.00 71.38 115 ALA A N 1
ATOM 863 C CA . ALA A 1 115 ? -49.387 -18.626 55.424 1.00 71.38 115 ALA A CA 1
ATOM 864 C C . ALA A 1 115 ? -50.851 -18.308 55.070 1.00 71.38 115 ALA A C 1
ATOM 866 O O . ALA A 1 115 ? -51.234 -18.388 53.902 1.00 71.38 115 ALA A O 1
ATOM 867 N N . LEU A 1 116 ? -51.680 -17.951 56.058 1.00 77.81 116 LEU A N 1
ATOM 868 C CA . LEU A 1 116 ? -53.048 -17.517 55.802 1.00 77.81 116 LEU A CA 1
ATOM 869 C C . LEU A 1 116 ? -53.017 -16.211 55.008 1.00 77.81 116 LEU A C 1
ATOM 871 O O . LEU A 1 116 ? -52.459 -15.210 55.458 1.00 77.81 116 LEU A O 1
ATOM 875 N N . ARG A 1 117 ? -53.643 -16.229 53.828 1.00 62.81 117 ARG A N 1
ATOM 876 C CA . ARG A 1 117 ? -53.881 -15.032 53.022 1.00 62.81 117 ARG A CA 1
ATOM 877 C C . ARG A 1 117 ? -54.817 -14.114 53.800 1.00 62.81 117 ARG A C 1
ATOM 879 O O . ARG A 1 117 ? -56.032 -14.275 53.756 1.00 62.81 117 ARG A O 1
ATOM 886 N N . THR A 1 118 ? -54.249 -13.180 54.551 1.00 64.81 118 THR A N 1
ATOM 887 C CA . THR A 1 118 ? -55.006 -12.034 55.044 1.00 64.81 118 THR A CA 1
ATOM 888 C C . THR A 1 118 ? -55.451 -11.214 53.834 1.00 64.81 118 THR A C 1
ATOM 890 O O . THR A 1 118 ? -54.749 -11.193 52.822 1.00 64.81 118 THR A O 1
ATOM 893 N N . GLU A 1 119 ? -56.615 -10.568 53.926 1.00 72.38 119 GLU A N 1
ATOM 894 C CA . GLU A 1 119 ? -57.079 -9.539 52.978 1.00 72.38 119 GLU A CA 1
ATOM 895 C C . GLU A 1 119 ? -55.943 -8.591 52.537 1.00 72.38 119 GLU A C 1
ATOM 897 O O . GLU A 1 119 ? -54.950 -8.506 53.267 1.00 72.38 119 GLU A O 1
ATOM 902 N N . PRO A 1 120 ? -56.052 -7.892 51.379 1.00 67.94 120 PRO A N 1
ATOM 903 C CA . PRO A 1 120 ? -54.962 -7.141 50.733 1.00 67.94 120 PRO A CA 1
ATOM 904 C C . PRO A 1 120 ? -54.548 -5.869 51.495 1.00 67.94 120 PRO A C 1
ATOM 906 O O . PRO A 1 120 ? -54.479 -4.774 50.947 1.00 67.94 120 PRO A O 1
ATOM 909 N N . HIS A 1 121 ? -54.237 -6.020 52.772 1.00 72.44 121 HIS A N 1
ATOM 910 C CA . HIS A 1 121 ? -53.723 -5.007 53.657 1.00 72.44 121 HIS A CA 1
ATOM 911 C C . HIS A 1 121 ? -52.206 -5.146 53.697 1.00 72.44 121 HIS A C 1
ATOM 913 O O . HIS A 1 121 ? -51.655 -6.188 54.063 1.00 72.44 121 HIS A O 1
ATOM 919 N N . CYS A 1 122 ? -51.504 -4.088 53.314 1.00 80.62 122 CYS A N 1
ATOM 920 C CA . CYS A 1 122 ? -50.052 -4.056 53.361 1.00 80.62 122 CYS A CA 1
ATOM 921 C C . CYS A 1 122 ? -49.610 -3.802 54.807 1.00 80.62 122 CYS A C 1
ATOM 923 O O . CYS A 1 122 ? -49.962 -2.784 55.404 1.00 80.62 122 CYS A O 1
ATOM 925 N N . ARG A 1 123 ? -48.829 -4.711 55.403 1.00 82.69 123 ARG A N 1
ATOM 926 C CA . ARG A 1 123 ? -48.233 -4.480 56.728 1.00 82.69 123 ARG A CA 1
ATOM 927 C C . ARG A 1 123 ? -46.867 -3.838 56.549 1.00 82.69 123 ARG A C 1
ATOM 929 O O . ARG A 1 123 ? -45.917 -4.495 56.137 1.00 82.69 123 ARG A O 1
ATOM 936 N N . VAL A 1 124 ? -46.761 -2.561 56.893 1.00 85.00 124 VAL A N 1
ATOM 937 C CA . VAL A 1 124 ? -45.500 -1.818 56.848 1.00 85.00 124 VAL A CA 1
ATOM 938 C C . VAL A 1 124 ? -44.906 -1.782 58.248 1.00 85.00 124 VAL A C 1
ATOM 940 O O . VAL A 1 124 ? -45.540 -1.314 59.195 1.00 85.00 124 VAL A O 1
ATOM 943 N N . THR A 1 125 ? -43.679 -2.281 58.393 1.00 89.62 125 THR A N 1
ATOM 944 C CA . THR A 1 125 ? -42.935 -2.183 59.653 1.00 89.62 125 THR A CA 1
ATOM 945 C C . THR A 1 125 ? -41.925 -1.053 59.559 1.00 89.62 125 THR A C 1
ATOM 947 O O . THR A 1 125 ? -40.935 -1.143 58.837 1.00 89.62 125 THR A O 1
ATOM 950 N N . TYR A 1 126 ? -42.181 0.015 60.307 1.00 88.31 126 TYR A N 1
ATOM 951 C CA . TYR A 1 126 ? -41.268 1.141 60.436 1.00 88.31 126 TYR A CA 1
ATOM 952 C C . TYR A 1 126 ? -40.243 0.814 61.509 1.00 88.31 126 TYR A C 1
ATOM 954 O O . TYR A 1 126 ? -40.618 0.587 62.662 1.00 88.31 126 TYR A O 1
ATOM 962 N N . VAL A 1 127 ? -38.965 0.802 61.138 1.00 91.56 127 VAL A N 1
ATOM 963 C CA . VAL A 1 127 ? -37.853 0.592 62.067 1.00 91.56 127 VAL A CA 1
ATOM 964 C C . VAL A 1 127 ? -37.072 1.894 62.201 1.00 91.56 127 VAL A C 1
ATOM 966 O O . VAL A 1 127 ? -36.698 2.505 61.199 1.00 91.56 127 VAL A O 1
ATOM 969 N N . TRP A 1 128 ? -36.831 2.329 63.438 1.00 91.69 128 TRP A N 1
ATOM 970 C CA . TRP A 1 128 ? -36.050 3.530 63.732 1.00 91.69 128 TRP A CA 1
ATOM 971 C C . TRP A 1 128 ? -35.159 3.343 64.962 1.00 91.69 128 TRP A C 1
ATOM 973 O O . TRP A 1 128 ? -35.453 2.561 65.869 1.00 91.69 128 TRP A O 1
ATOM 983 N N . VAL A 1 129 ? -34.065 4.099 65.008 1.00 92.06 129 VAL A N 1
ATOM 984 C CA . VAL A 1 129 ? -33.154 4.167 66.159 1.00 92.06 129 VAL A CA 1
ATOM 985 C C . VAL A 1 129 ? -33.365 5.510 66.851 1.00 92.06 129 VAL A C 1
ATOM 987 O O . VAL A 1 129 ? -33.494 6.544 66.194 1.00 92.06 129 VAL A O 1
ATOM 990 N N . ASN A 1 130 ? -33.463 5.512 68.182 1.00 90.88 130 ASN A N 1
ATOM 991 C CA . ASN A 1 130 ? -33.629 6.766 68.920 1.00 90.88 130 ASN A CA 1
ATOM 992 C C . ASN A 1 130 ? -32.314 7.556 68.930 1.00 90.88 130 ASN A C 1
ATOM 994 O O . ASN A 1 130 ? -31.237 6.978 68.843 1.00 90.88 130 ASN A O 1
ATOM 998 N N . HIS A 1 131 ? -32.399 8.868 69.152 1.00 88.12 131 HIS A N 1
ATOM 999 C CA . HIS A 1 131 ? -31.228 9.746 69.290 1.00 88.12 131 HIS A CA 1
ATOM 1000 C C . HIS A 1 131 ? -30.257 9.311 70.406 1.00 88.12 131 HIS A C 1
ATOM 1002 O O . HIS A 1 131 ? -29.078 9.631 70.354 1.00 88.12 131 HIS A O 1
ATOM 1008 N N . LEU A 1 132 ? -30.738 8.547 71.392 1.00 92.06 132 LEU A N 1
ATOM 1009 C CA . LEU A 1 132 ? -29.925 7.976 72.469 1.00 92.06 132 LEU A CA 1
ATOM 1010 C C . LEU A 1 132 ? -29.104 6.745 72.040 1.00 92.06 132 LEU A C 1
ATOM 1012 O O . LEU A 1 132 ? -28.426 6.160 72.876 1.00 92.06 132 LEU A O 1
ATOM 1016 N N . GLY A 1 133 ? -29.230 6.274 70.793 1.00 88.25 133 GLY A N 1
ATOM 1017 C CA . GLY A 1 133 ? -28.565 5.053 70.315 1.00 88.25 133 GLY A CA 1
ATOM 1018 C C . GLY A 1 133 ? -29.047 3.764 70.992 1.00 88.25 133 GLY A C 1
ATOM 1019 O O . GLY A 1 133 ? -28.481 2.696 70.774 1.00 88.25 133 GLY A O 1
ATOM 1020 N N . THR A 1 134 ? -30.099 3.841 71.814 1.00 82.25 134 THR A N 1
ATOM 1021 C CA . THR A 1 134 ? -30.759 2.661 72.377 1.00 82.25 134 THR A CA 1
ATOM 1022 C C . THR A 1 134 ? -31.369 1.848 71.240 1.00 82.25 134 THR A C 1
ATOM 1024 O O . THR A 1 134 ? -31.856 2.433 70.270 1.00 82.25 134 THR A O 1
ATOM 1027 N N . GLY A 1 135 ? -31.275 0.517 71.345 1.00 87.25 135 GLY A N 1
ATOM 1028 C CA . GLY A 1 135 ? -31.505 -0.438 70.255 1.00 87.25 135 GLY A CA 1
ATOM 1029 C C . GLY A 1 135 ? -32.755 -0.190 69.392 1.00 87.25 135 GLY A C 1
ATOM 1030 O O . GLY A 1 135 ? -33.685 0.508 69.808 1.00 87.25 135 GLY A O 1
ATOM 1031 N N . PRO A 1 136 ? -32.785 -0.762 68.175 1.00 91.56 136 PRO A N 1
ATOM 1032 C CA . PRO A 1 136 ? -33.796 -0.449 67.172 1.00 91.56 136 PRO A CA 1
ATOM 1033 C C . PRO A 1 136 ? -35.209 -0.681 67.712 1.00 91.56 136 PRO A C 1
ATOM 1035 O O . PRO A 1 136 ? -35.510 -1.723 68.296 1.00 91.56 136 PRO A O 1
ATOM 1038 N N . LYS A 1 137 ? -36.083 0.303 67.500 1.00 93.25 137 LYS A N 1
ATOM 1039 C CA . LYS A 1 137 ? -37.517 0.197 67.769 1.00 93.25 137 LYS A CA 1
ATOM 1040 C C . LYS A 1 137 ? -38.251 -0.053 66.462 1.00 93.25 137 LYS A C 1
ATOM 1042 O O . LYS A 1 137 ? -37.871 0.479 65.423 1.00 93.25 137 LYS A O 1
ATOM 1047 N N . ALA A 1 138 ? -39.309 -0.852 66.531 1.00 92.31 138 ALA A N 1
ATOM 1048 C CA . ALA A 1 138 ? -40.148 -1.162 65.386 1.00 92.31 138 ALA A CA 1
ATOM 1049 C C . ALA A 1 138 ? -41.624 -0.927 65.723 1.00 92.31 138 ALA A C 1
ATOM 1051 O O . ALA A 1 138 ? -42.077 -1.276 66.816 1.00 92.31 138 ALA A O 1
ATOM 1052 N N . LYS A 1 139 ? -42.379 -0.361 64.779 1.00 94.06 139 LYS A N 1
ATOM 1053 C CA . LYS A 1 139 ? -43.845 -0.292 64.829 1.00 94.06 139 LYS A CA 1
ATOM 1054 C C . LYS A 1 139 ? -44.407 -0.781 63.509 1.00 94.06 139 LYS A C 1
ATOM 1056 O O . LYS A 1 139 ? -44.091 -0.234 62.455 1.00 94.06 139 LYS A O 1
ATOM 1061 N N . THR A 1 140 ? -45.252 -1.800 63.585 1.00 89.50 140 THR A N 1
ATOM 1062 C CA . THR A 1 140 ? -45.978 -2.320 62.429 1.00 89.50 140 THR A CA 1
ATOM 1063 C C . THR A 1 140 ? -47.323 -1.618 62.329 1.00 89.50 140 THR A C 1
ATOM 1065 O O . THR A 1 140 ? -48.077 -1.572 63.301 1.00 89.50 140 THR A O 1
ATOM 1068 N N . GLN A 1 141 ? -47.615 -1.071 61.156 1.00 91.44 141 GLN A N 1
ATOM 1069 C CA . GLN A 1 141 ? -48.907 -0.502 60.806 1.00 91.44 141 GLN A CA 1
ATOM 1070 C C . GLN A 1 141 ? -49.486 -1.292 59.636 1.00 91.44 141 GLN A C 1
ATOM 1072 O O . GLN A 1 141 ? -48.781 -1.614 58.681 1.00 91.44 141 GLN A O 1
ATOM 1077 N N . THR A 1 142 ? -50.768 -1.616 59.731 1.00 87.69 142 THR A N 1
ATOM 1078 C CA . THR A 1 142 ? -51.533 -2.191 58.628 1.00 87.69 142 THR A CA 1
ATOM 1079 C C . THR A 1 142 ? -52.104 -1.036 57.808 1.00 87.69 142 THR A C 1
ATOM 1081 O O . THR A 1 142 ? -52.701 -0.126 58.382 1.00 87.69 142 THR A O 1
ATOM 1084 N N . LEU A 1 143 ? -51.858 -1.037 56.501 1.00 84.81 143 LEU A N 1
ATOM 1085 C CA . LEU A 1 143 ? -52.369 -0.056 55.550 1.00 84.81 143 LEU A CA 1
ATOM 1086 C C . LEU A 1 143 ? -53.360 -0.737 54.609 1.00 84.81 143 LEU A C 1
ATOM 1088 O O . LEU A 1 143 ? -53.049 -1.791 54.054 1.00 84.81 143 LEU A O 1
ATOM 1092 N N . ASP A 1 144 ? -54.499 -0.088 54.380 1.00 82.56 144 ASP A N 1
ATOM 1093 C CA . ASP A 1 144 ? -55.573 -0.608 53.520 1.00 82.56 144 ASP A CA 1
ATOM 1094 C C . ASP A 1 144 ? -55.220 -0.554 52.021 1.00 82.56 144 ASP A C 1
ATOM 1096 O O . ASP A 1 144 ? -55.900 -1.145 51.185 1.00 82.56 144 ASP A O 1
ATOM 1100 N N . PHE A 1 145 ? -54.150 0.166 51.659 1.00 77.88 145 PHE A N 1
ATOM 1101 C CA . PHE A 1 145 ? -53.727 0.365 50.276 1.00 77.88 145 PHE A CA 1
ATOM 1102 C C . PHE A 1 145 ? -52.224 0.153 50.105 1.00 77.88 145 PHE A C 1
ATOM 1104 O O . PHE A 1 145 ? -51.410 0.590 50.923 1.00 77.88 145 PHE A O 1
ATOM 1111 N N . GLU A 1 146 ? -51.849 -0.464 48.984 1.00 67.81 146 GLU A N 1
ATOM 1112 C CA . GLU A 1 146 ? -50.457 -0.561 48.557 1.00 67.81 146 GLU A CA 1
ATOM 1113 C C . GLU A 1 146 ? -49.922 0.847 48.212 1.00 67.81 146 GLU A C 1
ATOM 1115 O O . GLU A 1 146 ? -50.586 1.599 47.483 1.00 67.81 146 GLU A O 1
ATOM 1120 N N . PRO A 1 147 ? -48.745 1.253 48.722 1.00 66.06 147 PRO A N 1
ATOM 1121 C CA . PRO A 1 147 ? -48.199 2.583 48.475 1.00 66.06 147 PRO A CA 1
ATOM 1122 C C . PRO A 1 147 ? -47.875 2.779 46.984 1.00 66.06 147 PRO A C 1
ATOM 1124 O O . PRO A 1 147 ? -46.805 2.422 46.492 1.00 66.06 147 PRO A O 1
ATOM 1127 N N . ARG A 1 148 ? -48.803 3.409 46.250 1.00 68.69 148 ARG A N 1
ATOM 1128 C CA . ARG A 1 148 ? -48.699 3.705 44.805 1.00 68.69 148 ARG A CA 1
ATOM 1129 C C . ARG A 1 148 ? -47.495 4.574 44.407 1.00 68.69 148 ARG A C 1
ATOM 1131 O O . ARG A 1 148 ? -47.200 4.691 43.218 1.00 68.69 148 ARG A O 1
ATOM 1138 N N . SER A 1 149 ? -46.802 5.205 45.355 1.00 66.31 149 SER A N 1
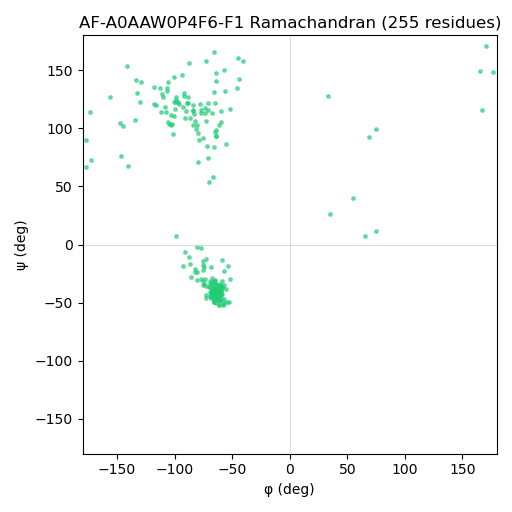ATOM 1139 C CA . SER 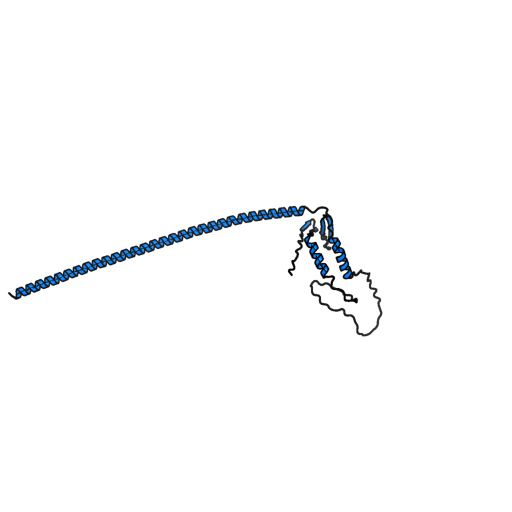A 1 149 ? -45.682 6.116 45.078 1.00 66.31 149 SER A CA 1
ATOM 1140 C C . SER A 1 149 ? -44.447 5.406 44.512 1.00 66.31 149 SER A C 1
ATOM 1142 O O . SER A 1 149 ? -43.783 5.960 43.636 1.00 66.31 149 SER A O 1
ATOM 1144 N N . VAL A 1 150 ? -44.179 4.162 44.919 1.00 68.38 150 VAL A N 1
ATOM 1145 C CA . VAL A 1 150 ? -42.941 3.450 44.547 1.00 68.38 150 VAL A CA 1
ATOM 1146 C C . VAL A 1 150 ? -42.943 3.004 43.079 1.00 68.38 150 VAL A C 1
ATOM 1148 O O . VAL A 1 150 ? -41.915 3.050 42.401 1.00 68.38 150 VAL A O 1
ATOM 1151 N N . GLN A 1 151 ? -44.101 2.615 42.537 1.00 72.31 151 GLN A N 1
ATOM 1152 C CA . GLN A 1 151 ? -44.195 2.183 41.137 1.00 72.31 151 GLN A CA 1
ATOM 1153 C C . GLN A 1 151 ? -43.939 3.342 40.162 1.00 72.31 151 GLN A C 1
ATOM 1155 O O . GLN A 1 151 ? -43.208 3.178 39.183 1.00 72.31 151 GLN A O 1
ATOM 1160 N N . LYS A 1 152 ? -44.463 4.534 40.472 1.00 80.44 152 LYS A N 1
ATOM 1161 C CA . LYS A 1 152 ? -44.324 5.726 39.625 1.00 80.44 152 LYS A CA 1
ATOM 1162 C C . LYS A 1 152 ? -42.882 6.236 39.554 1.00 80.44 152 LYS A C 1
ATOM 1164 O O . LYS A 1 152 ? -42.446 6.707 38.504 1.00 80.44 152 LYS A O 1
ATOM 1169 N N . GLU A 1 153 ? -42.123 6.138 40.644 1.00 78.88 153 GLU A N 1
ATOM 1170 C CA . GLU A 1 153 ? -40.699 6.494 40.632 1.00 78.88 153 GLU A CA 1
ATOM 1171 C C . GLU A 1 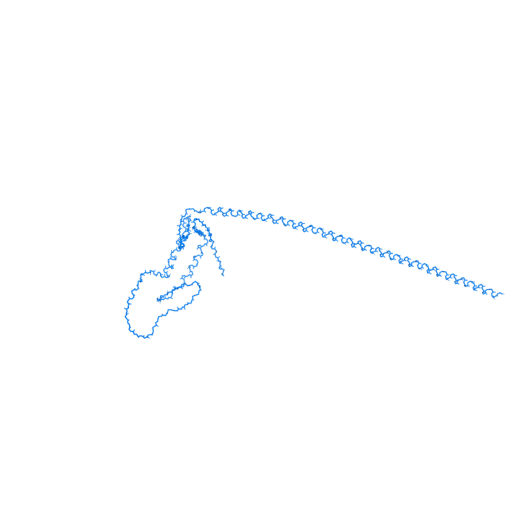153 ? -39.863 5.504 39.823 1.00 78.88 153 GLU A C 1
ATOM 1173 O O . GLU A 1 153 ? -39.020 5.917 39.024 1.00 78.88 153 GLU A O 1
ATOM 1178 N N . ARG A 1 154 ? -40.155 4.206 39.945 1.00 80.25 154 ARG A N 1
ATOM 1179 C CA . ARG A 1 154 ? -39.453 3.157 39.196 1.00 80.25 154 ARG A CA 1
ATOM 1180 C C . ARG A 1 154 ? -39.661 3.278 37.685 1.00 80.25 154 ARG A C 1
ATOM 1182 O O . ARG A 1 154 ? -38.749 2.984 36.910 1.00 80.25 154 ARG A O 1
ATOM 1189 N N . GLU A 1 155 ? -40.837 3.719 37.245 1.00 82.81 155 GLU A N 1
ATOM 1190 C CA . GLU A 1 155 ? -41.095 4.014 35.831 1.00 82.81 155 GLU A CA 1
ATOM 1191 C C . GLU A 1 155 ? -40.322 5.240 35.342 1.00 82.81 155 GLU A C 1
ATOM 1193 O O . GLU A 1 155 ? -39.638 5.153 34.320 1.00 82.81 155 GLU A O 1
ATOM 1198 N N . LYS A 1 156 ? -40.332 6.341 36.106 1.00 89.31 156 LYS A N 1
ATOM 1199 C CA . LYS A 1 156 ? -39.534 7.537 35.783 1.00 89.31 156 LYS A CA 1
ATOM 1200 C C . LYS A 1 156 ? -38.037 7.241 35.714 1.00 89.31 156 LYS A C 1
ATOM 1202 O O . LYS A 1 156 ? -37.329 7.793 34.873 1.00 89.31 156 LYS A O 1
ATOM 1207 N N . GLU A 1 157 ? -37.530 6.367 36.578 1.00 86.38 157 GLU A N 1
ATOM 1208 C CA . GLU A 1 157 ? -36.128 5.952 36.541 1.00 86.38 157 GLU A CA 1
ATOM 1209 C C . GLU A 1 157 ? -35.805 5.134 35.280 1.00 86.38 157 GLU A C 1
ATOM 1211 O O . GLU A 1 157 ? -34.785 5.370 34.623 1.00 86.38 157 GLU A O 1
ATOM 1216 N N . ARG A 1 158 ? -36.696 4.213 34.887 1.00 88.81 158 ARG A N 1
ATOM 1217 C CA . ARG A 1 158 ? -36.560 3.456 33.632 1.00 88.81 158 ARG A CA 1
ATOM 1218 C C . ARG A 1 158 ? -36.568 4.371 32.410 1.00 88.81 158 ARG A C 1
ATOM 1220 O O . ARG A 1 158 ? -35.796 4.134 31.483 1.00 88.81 158 ARG A O 1
ATOM 1227 N N . GLU A 1 159 ? -37.396 5.408 32.409 1.00 90.88 159 GLU A N 1
ATOM 1228 C CA . GLU A 1 159 ? -37.471 6.384 31.320 1.00 90.88 159 GLU A CA 1
ATOM 1229 C C . GLU A 1 159 ? -36.172 7.193 31.189 1.00 90.88 159 GLU A C 1
ATOM 1231 O O . GLU A 1 159 ? -35.549 7.193 30.126 1.00 90.88 159 GLU A O 1
ATOM 1236 N N . ARG A 1 160 ? -35.661 7.744 32.299 1.00 90.81 160 ARG A N 1
ATOM 1237 C CA . ARG A 1 160 ? -34.360 8.443 32.331 1.00 90.81 160 ARG A CA 1
ATOM 1238 C C . ARG A 1 160 ? -33.206 7.559 31.864 1.00 90.81 160 ARG A C 1
ATOM 1240 O O . ARG A 1 160 ? -32.253 8.035 31.246 1.00 90.81 160 ARG A O 1
ATOM 1247 N N . ARG A 1 161 ? -33.256 6.259 32.164 1.00 91.25 161 ARG A N 1
ATOM 1248 C CA . ARG A 1 161 ? -32.243 5.304 31.700 1.00 91.25 161 ARG A CA 1
ATOM 1249 C C . ARG A 1 161 ? -32.285 5.125 30.178 1.00 91.25 161 ARG A C 1
ATOM 1251 O O . ARG A 1 161 ? -31.219 5.085 29.567 1.00 91.25 161 ARG A O 1
ATOM 1258 N N . ARG A 1 162 ? -33.479 5.069 29.575 1.00 89.81 162 ARG A N 1
ATOM 1259 C CA . ARG A 1 162 ? -33.649 4.978 28.113 1.00 89.81 162 ARG A CA 1
ATOM 1260 C C . ARG A 1 162 ? -33.133 6.229 27.404 1.00 89.81 162 ARG A C 1
ATOM 1262 O O . ARG A 1 162 ? -32.434 6.101 26.404 1.00 89.81 162 ARG A O 1
ATOM 1269 N N . GLU A 1 163 ? -33.394 7.420 27.939 1.00 89.25 163 GLU A N 1
ATOM 1270 C CA . GLU A 1 163 ? -32.858 8.668 27.370 1.00 89.25 163 GLU A CA 1
ATOM 1271 C C . GLU A 1 163 ? -31.325 8.685 27.355 1.00 89.25 163 GLU A C 1
ATOM 1273 O O . GLU A 1 163 ? -30.717 8.962 26.320 1.00 89.25 163 GLU A O 1
ATOM 1278 N N . ARG A 1 164 ? -30.688 8.290 28.466 1.00 86.31 164 ARG A N 1
ATOM 1279 C CA . ARG A 1 164 ? -29.219 8.193 28.553 1.00 86.31 164 ARG A CA 1
ATOM 1280 C C . ARG A 1 164 ? -28.636 7.173 27.572 1.00 86.31 164 ARG A C 1
ATOM 1282 O O . ARG A 1 164 ? -27.534 7.375 27.062 1.00 86.31 164 ARG A O 1
ATOM 1289 N N . GLU A 1 165 ? -29.336 6.071 27.307 1.00 84.88 165 GLU A N 1
ATOM 1290 C CA . GLU A 1 165 ? -28.925 5.095 26.287 1.00 84.88 165 GLU A CA 1
ATOM 1291 C C . GLU A 1 165 ? -29.032 5.662 24.869 1.00 84.88 165 GLU A C 1
ATOM 1293 O O . GLU A 1 165 ? -28.108 5.486 24.072 1.00 84.88 165 GLU A O 1
ATOM 1298 N N . ILE A 1 166 ? -30.106 6.394 24.562 1.00 85.75 166 ILE A N 1
ATOM 1299 C CA . ILE A 1 166 ? -30.292 7.045 23.257 1.00 85.75 166 ILE A CA 1
ATOM 1300 C C . ILE A 1 166 ? -29.204 8.101 23.018 1.00 85.75 166 ILE A C 1
ATOM 1302 O O . ILE A 1 166 ? -28.639 8.167 21.923 1.00 85.75 166 ILE A O 1
ATOM 1306 N N . GLU A 1 167 ? -28.872 8.901 24.031 1.00 81.31 167 GLU A N 1
ATOM 1307 C CA . GLU A 1 167 ? -27.832 9.930 23.944 1.00 81.31 167 GLU A CA 1
ATOM 1308 C C . GLU A 1 167 ? -26.439 9.314 23.721 1.00 81.31 167 GLU A C 1
ATOM 1310 O O . GLU A 1 167 ? -25.710 9.713 22.805 1.00 81.31 167 GLU A O 1
ATOM 1315 N N . ARG A 1 168 ? -26.104 8.249 24.466 1.00 80.81 168 ARG A N 1
ATOM 1316 C CA . ARG A 1 168 ? -24.861 7.482 24.263 1.00 80.81 168 ARG A CA 1
ATOM 1317 C C . ARG A 1 168 ? -24.799 6.825 22.881 1.00 80.81 168 ARG A C 1
ATOM 1319 O O . ARG A 1 168 ? -23.735 6.813 22.260 1.00 80.81 168 ARG A O 1
ATOM 1326 N N . GLY A 1 169 ? -25.925 6.319 22.375 1.00 82.12 169 GLY A N 1
ATOM 1327 C CA . GLY A 1 169 ? -26.016 5.698 21.052 1.00 82.12 169 GLY A CA 1
ATOM 1328 C C . GLY A 1 169 ? -25.768 6.677 19.900 1.00 82.12 169 GLY A C 1
ATOM 1329 O O . GLY A 1 169 ? -25.109 6.326 18.918 1.00 82.12 169 GLY A O 1
ATOM 1330 N N . LYS A 1 170 ? -26.235 7.927 20.023 1.00 80.12 170 LYS A N 1
ATOM 1331 C CA . LYS A 1 170 ? -26.023 8.967 19.002 1.00 80.12 170 LYS A CA 1
ATOM 1332 C C . LYS A 1 170 ? -24.556 9.402 18.915 1.00 80.12 170 LYS A C 1
ATOM 1334 O O . LYS A 1 170 ? -24.010 9.444 17.813 1.00 80.12 170 LYS A O 1
ATOM 1339 N N . GLY A 1 171 ? -23.892 9.623 20.054 1.00 78.12 171 GLY A N 1
ATOM 1340 C CA . GLY A 1 171 ? -22.485 10.049 20.086 1.00 78.12 171 GLY A CA 1
ATOM 1341 C C . GLY A 1 171 ? -21.492 9.003 19.553 1.00 78.12 171 GLY A C 1
ATOM 1342 O O . GLY A 1 171 ? -20.482 9.353 18.938 1.00 78.12 171 GLY A O 1
ATOM 1343 N N . GLY A 1 172 ? -21.780 7.708 19.732 1.00 78.19 172 GLY A N 1
ATOM 1344 C CA . GLY A 1 172 ? -20.931 6.628 19.211 1.00 78.19 172 GLY A CA 1
ATOM 1345 C C . GLY A 1 172 ? -20.929 6.540 17.680 1.00 78.19 172 GLY A C 1
ATOM 1346 O O . GLY A 1 172 ? -19.872 6.390 17.063 1.00 78.19 172 GLY A O 1
ATOM 1347 N N . LYS A 1 173 ? -22.103 6.704 17.057 1.00 80.75 173 LYS A N 1
ATOM 1348 C CA . LYS A 1 173 ? -22.291 6.531 15.607 1.00 80.75 173 LYS A CA 1
ATOM 1349 C C . LYS A 1 173 ? -21.605 7.620 14.775 1.00 80.75 173 LYS A C 1
ATOM 1351 O O . LYS A 1 173 ? -21.170 7.351 13.655 1.00 80.75 173 LYS A O 1
ATOM 1356 N N . GLU A 1 174 ? -21.493 8.842 15.295 1.00 79.75 174 GLU A N 1
ATOM 1357 C CA . GLU A 1 174 ? -20.775 9.924 14.606 1.00 79.75 174 GLU A CA 1
ATOM 1358 C C . GLU A 1 174 ? -19.259 9.731 14.636 1.00 79.75 174 GLU A C 1
ATOM 1360 O O . GLU A 1 174 ? -18.621 9.801 13.583 1.00 79.75 174 GLU A O 1
ATOM 1365 N N . ARG A 1 175 ? -18.693 9.385 15.799 1.00 77.00 175 ARG A N 1
ATOM 1366 C CA . ARG A 1 175 ? -17.254 9.092 15.926 1.00 77.00 175 ARG A CA 1
ATOM 1367 C C . ARG A 1 175 ? -16.820 7.930 15.036 1.00 77.00 175 ARG A C 1
ATOM 1369 O O . ARG A 1 175 ? -15.721 7.944 14.485 1.00 77.00 175 ARG A O 1
ATOM 1376 N N . GLU A 1 176 ? -17.672 6.922 14.869 1.00 82.88 176 GLU A N 1
ATOM 1377 C CA . GLU A 1 176 ? -17.386 5.796 13.978 1.00 82.88 176 GLU A CA 1
ATOM 1378 C C . GLU A 1 176 ? -17.391 6.211 12.497 1.00 82.88 176 GLU A C 1
ATOM 1380 O O . GLU A 1 176 ? -16.463 5.873 11.758 1.00 82.88 176 GLU A O 1
ATOM 1385 N N . LYS A 1 177 ? -18.371 7.023 12.068 1.00 86.38 177 LYS A N 1
ATOM 1386 C CA . LYS A 1 177 ? -18.403 7.587 10.707 1.00 86.38 177 LYS A CA 1
ATOM 1387 C C . LYS A 1 177 ? -17.193 8.472 10.416 1.00 86.38 177 LYS A C 1
ATOM 1389 O O . LYS A 1 177 ? -16.687 8.456 9.294 1.00 86.38 177 LYS A O 1
ATOM 1394 N N . GLU A 1 178 ? -16.729 9.243 11.395 1.00 86.75 178 GLU A N 1
ATOM 1395 C CA . GLU A 1 178 ? -15.535 10.078 11.258 1.00 86.75 178 GLU A CA 1
ATOM 1396 C C . GLU A 1 178 ? -14.269 9.227 11.081 1.00 86.75 178 GLU A C 1
ATOM 1398 O O . GLU A 1 178 ? -13.501 9.450 10.142 1.00 86.75 178 GLU A O 1
ATOM 1403 N N . ARG A 1 179 ? -14.106 8.174 11.894 1.00 85.81 179 ARG A N 1
ATOM 1404 C CA . ARG A 1 179 ? -13.006 7.206 11.742 1.00 85.81 179 ARG A CA 1
ATOM 1405 C C . ARG A 1 179 ? -13.032 6.508 10.382 1.00 85.81 179 ARG A C 1
ATOM 1407 O O . ARG A 1 179 ? -11.977 6.345 9.767 1.00 85.81 179 ARG A O 1
ATOM 1414 N N . ASP A 1 180 ? -14.207 6.127 9.880 1.00 89.06 180 ASP A N 1
ATOM 1415 C CA . ASP A 1 180 ? -14.328 5.494 8.560 1.00 89.06 180 ASP A CA 1
ATOM 1416 C C . ASP A 1 180 ? -13.994 6.468 7.414 1.00 89.06 180 ASP A C 1
ATOM 1418 O O . ASP A 1 180 ? -13.302 6.105 6.458 1.00 89.06 180 ASP A O 1
ATOM 1422 N N . ARG A 1 181 ? -14.401 7.742 7.527 1.00 88.62 181 ARG A N 1
ATOM 1423 C CA . ARG A 1 181 ? -13.998 8.798 6.579 1.00 88.62 181 ARG A CA 1
ATOM 1424 C C . ARG A 1 181 ? -12.485 9.022 6.591 1.00 88.62 181 ARG A C 1
ATOM 1426 O O . ARG A 1 181 ? -11.896 9.120 5.513 1.00 88.62 181 ARG A O 1
ATOM 1433 N N . GLY A 1 182 ? -11.859 9.033 7.771 1.00 88.81 182 GLY A N 1
ATOM 1434 C CA . GLY A 1 182 ? -10.404 9.118 7.925 1.00 88.81 182 GLY A CA 1
ATOM 1435 C C . GLY A 1 182 ? -9.683 7.971 7.213 1.00 88.81 182 GLY A C 1
ATOM 1436 O O . GLY A 1 182 ? -8.863 8.210 6.326 1.00 88.81 182 GLY A O 1
ATOM 1437 N N . ARG A 1 183 ? -10.087 6.722 7.486 1.00 84.94 183 ARG A N 1
ATOM 1438 C CA . ARG A 1 183 ? -9.530 5.523 6.828 1.00 84.94 183 ARG A CA 1
ATOM 1439 C C . ARG A 1 183 ? -9.711 5.541 5.308 1.00 84.94 183 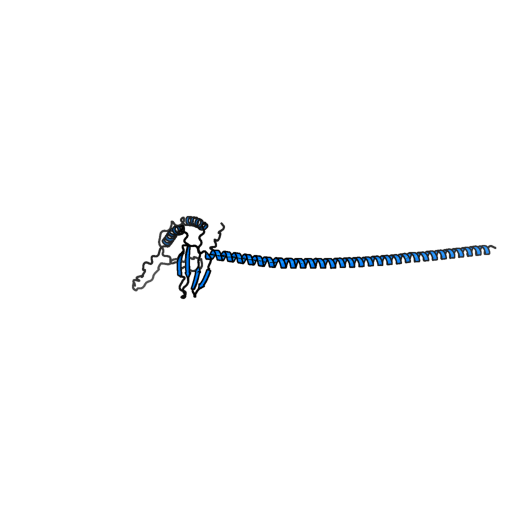ARG A C 1
ATOM 1441 O O . ARG A 1 183 ? -8.818 5.134 4.564 1.00 84.94 183 ARG A O 1
ATOM 1448 N N . LYS A 1 184 ? -10.859 6.015 4.812 1.00 86.75 184 LYS A N 1
ATOM 1449 C CA . LYS A 1 184 ? -11.113 6.146 3.365 1.00 86.75 184 LYS A CA 1
ATOM 1450 C C . LYS A 1 184 ? -10.212 7.188 2.707 1.00 86.75 184 LYS A C 1
ATOM 1452 O O . LYS A 1 184 ? -9.773 6.953 1.579 1.00 86.75 184 LYS A O 1
ATOM 1457 N N . ARG A 1 185 ? -9.937 8.309 3.379 1.00 82.06 185 ARG A N 1
ATOM 1458 C CA . ARG A 1 185 ? -9.027 9.348 2.875 1.00 82.06 185 ARG A CA 1
ATOM 1459 C C . ARG A 1 185 ? -7.596 8.824 2.785 1.00 82.06 185 ARG A C 1
ATOM 1461 O O . ARG A 1 185 ? -7.004 8.883 1.712 1.00 82.06 185 ARG A O 1
ATOM 1468 N N . GLU A 1 186 ? -7.119 8.180 3.843 1.00 80.25 186 GLU A N 1
ATOM 1469 C CA . GLU A 1 186 ? -5.781 7.582 3.902 1.00 80.25 186 GLU A CA 1
ATOM 1470 C C . GLU A 1 186 ? -5.588 6.499 2.821 1.00 80.25 186 GLU A C 1
ATOM 1472 O O . GLU A 1 186 ? -4.595 6.479 2.091 1.00 80.25 186 GLU A O 1
ATOM 1477 N N . LYS A 1 187 ? -6.606 5.652 2.600 1.00 85.44 187 LYS A N 1
ATOM 1478 C CA . LYS A 1 187 ? -6.591 4.634 1.535 1.00 85.44 187 LYS A CA 1
ATOM 1479 C C . LYS A 1 187 ? -6.579 5.233 0.123 1.00 85.44 187 LYS A C 1
ATOM 1481 O O . LYS A 1 187 ? -6.035 4.614 -0.794 1.00 85.44 187 LYS A O 1
ATOM 1486 N N . ARG A 1 188 ? -7.193 6.405 -0.087 1.00 81.75 188 ARG A N 1
ATOM 1487 C CA . ARG A 1 188 ? -7.153 7.118 -1.378 1.00 81.75 188 ARG A CA 1
ATOM 1488 C C . ARG A 1 188 ? -5.780 7.743 -1.621 1.00 81.75 188 ARG A C 1
ATOM 1490 O O . ARG A 1 188 ? -5.248 7.583 -2.717 1.00 81.75 188 ARG A O 1
ATOM 1497 N N . GLU A 1 189 ? -5.193 8.369 -0.606 1.00 83.31 189 GLU A N 1
ATOM 1498 C CA . GLU A 1 189 ? -3.863 8.986 -0.693 1.00 83.31 189 GLU A CA 1
ATOM 1499 C C . GLU A 1 189 ? -2.761 7.933 -0.918 1.00 83.31 189 GLU A C 1
ATOM 1501 O O . GLU A 1 189 ? -1.935 8.087 -1.821 1.00 83.31 189 GLU A O 1
ATOM 1506 N N . GLY A 1 190 ? -2.819 6.790 -0.220 1.00 86.25 190 GLY A N 1
ATOM 1507 C CA . GLY A 1 190 ? -1.860 5.693 -0.405 1.00 86.25 190 GLY A CA 1
ATOM 1508 C C . GLY A 1 190 ? -1.854 5.104 -1.824 1.00 86.25 190 GLY A C 1
ATOM 1509 O O . GLY A 1 190 ? -0.792 4.829 -2.387 1.00 86.25 190 GLY A O 1
ATOM 1510 N N . ARG A 1 191 ? -3.030 4.975 -2.457 1.00 83.25 191 ARG A N 1
ATOM 1511 C CA . ARG A 1 191 ? -3.150 4.473 -3.841 1.00 83.25 191 ARG A CA 1
ATOM 1512 C C . ARG A 1 191 ? -2.584 5.445 -4.878 1.00 83.25 191 ARG A C 1
ATOM 1514 O O . ARG A 1 191 ? -2.037 4.998 -5.887 1.00 83.25 191 ARG A O 1
ATOM 1521 N N . GLY A 1 192 ? -2.704 6.753 -4.642 1.00 87.00 192 GLY A N 1
ATOM 1522 C CA . GLY A 1 192 ? -2.139 7.782 -5.520 1.00 87.00 192 GLY A CA 1
ATOM 1523 C C . GLY A 1 192 ? -0.612 7.720 -5.551 1.00 87.00 192 GLY A C 1
ATOM 1524 O O . GLY A 1 192 ? -0.017 7.589 -6.623 1.00 87.00 192 GLY A O 1
ATOM 1525 N N . ALA A 1 193 ? 0.011 7.699 -4.370 1.00 86.88 193 ALA A N 1
ATOM 1526 C CA . ALA A 1 193 ? 1.465 7.636 -4.238 1.00 86.88 193 ALA A CA 1
ATOM 1527 C C . ALA A 1 193 ? 2.062 6.344 -4.829 1.00 86.88 193 ALA A C 1
ATOM 1529 O O . ALA A 1 193 ? 3.132 6.371 -5.445 1.00 86.88 193 ALA A O 1
ATOM 1530 N N . GLU A 1 194 ? 1.382 5.201 -4.680 1.00 90.62 194 GLU A N 1
ATOM 1531 C CA . GLU A 1 194 ? 1.843 3.940 -5.274 1.00 90.62 194 GLU A CA 1
ATOM 1532 C C . GLU A 1 194 ? 1.782 3.974 -6.810 1.00 90.62 194 GLU A C 1
ATOM 1534 O O . GLU A 1 194 ? 2.739 3.570 -7.480 1.00 90.62 194 GLU A O 1
ATOM 1539 N N . ARG A 1 195 ? 0.689 4.500 -7.381 1.00 90.81 195 ARG A N 1
ATOM 1540 C CA . ARG A 1 195 ? 0.534 4.640 -8.837 1.00 90.81 195 ARG A CA 1
ATOM 1541 C C . ARG A 1 195 ? 1.609 5.552 -9.423 1.00 90.81 195 ARG A C 1
ATOM 1543 O O . ARG A 1 195 ? 2.231 5.187 -10.420 1.00 90.81 195 ARG A O 1
ATOM 1550 N N . GLU A 1 196 ? 1.888 6.676 -8.771 1.00 92.12 196 GLU A N 1
ATOM 1551 C CA . GLU A 1 196 ? 2.923 7.616 -9.203 1.00 92.12 196 GLU A CA 1
ATOM 1552 C C . GLU A 1 196 ? 4.328 6.988 -9.157 1.00 92.12 196 GLU A C 1
ATOM 1554 O O . GLU A 1 196 ? 5.113 7.124 -10.100 1.00 92.12 196 GLU A O 1
ATOM 1559 N N . LYS A 1 197 ? 4.645 6.223 -8.100 1.00 94.44 197 LYS A N 1
ATOM 1560 C CA . LYS A 1 197 ? 5.908 5.469 -8.010 1.00 94.44 197 LYS A CA 1
ATOM 1561 C C . LYS A 1 197 ? 6.037 4.438 -9.133 1.00 94.44 197 LYS A C 1
ATOM 1563 O O . LYS A 1 197 ? 7.113 4.326 -9.728 1.00 94.44 197 LYS A O 1
ATOM 1568 N N . ARG A 1 198 ? 4.963 3.702 -9.450 1.00 94.94 198 ARG A N 1
ATOM 1569 C CA . ARG A 1 198 ? 4.950 2.734 -10.563 1.00 94.94 198 ARG A CA 1
ATOM 1570 C C . ARG A 1 198 ? 5.156 3.421 -11.912 1.00 94.94 198 ARG A C 1
ATOM 1572 O O . ARG A 1 198 ? 5.965 2.947 -12.707 1.00 94.94 198 ARG A O 1
ATOM 1579 N N . GLU A 1 199 ? 4.508 4.558 -12.148 1.00 96.38 199 GLU A N 1
ATOM 1580 C CA . GLU A 1 199 ? 4.656 5.319 -13.392 1.00 96.38 199 GLU A CA 1
ATOM 1581 C C . GLU A 1 199 ? 6.077 5.881 -13.557 1.00 96.38 199 GLU A C 1
ATOM 1583 O O . GLU A 1 199 ? 6.700 5.717 -14.610 1.00 96.38 199 GLU A O 1
ATOM 1588 N N . LYS A 1 200 ? 6.646 6.463 -12.491 1.00 97.00 200 LYS A N 1
ATOM 1589 C CA . LYS A 1 200 ? 8.041 6.934 -12.468 1.00 97.00 200 LYS A CA 1
ATOM 1590 C C . LYS A 1 200 ? 9.030 5.796 -12.735 1.00 97.00 200 LYS A C 1
ATOM 1592 O O . LYS A 1 200 ? 9.983 5.983 -13.496 1.00 97.00 200 LYS A O 1
ATOM 1597 N N . LYS A 1 201 ? 8.804 4.612 -12.153 1.00 97.19 201 LYS A N 1
ATOM 1598 C CA . LYS A 1 201 ? 9.622 3.414 -12.408 1.00 97.19 201 LYS A CA 1
ATOM 1599 C C . LYS A 1 201 ? 9.524 2.972 -13.871 1.00 97.19 201 LYS A C 1
ATOM 1601 O O . LYS A 1 201 ? 10.561 2.794 -14.503 1.00 97.19 201 LYS A O 1
ATOM 1606 N N . SER A 1 202 ? 8.312 2.901 -14.424 1.00 96.25 202 SER A N 1
ATOM 1607 C CA . SER A 1 202 ? 8.081 2.545 -15.831 1.00 96.25 202 SER A CA 1
ATOM 1608 C C . SER A 1 202 ? 8.805 3.497 -16.789 1.00 96.25 202 SER A C 1
ATOM 1610 O O . SER A 1 202 ? 9.582 3.050 -17.629 1.00 96.25 202 SER A O 1
ATOM 1612 N N . LYS A 1 203 ? 8.658 4.817 -16.597 1.00 97.31 203 LYS A N 1
ATOM 1613 C CA . LYS A 1 203 ? 9.360 5.846 -17.390 1.00 97.31 203 LYS A CA 1
ATOM 1614 C C . LYS A 1 203 ? 10.885 5.723 -17.288 1.00 97.31 203 LYS A C 1
ATOM 1616 O O . LYS A 1 203 ? 11.603 5.930 -18.266 1.00 97.31 203 LYS A O 1
ATOM 1621 N N . ARG A 1 204 ? 11.413 5.390 -16.104 1.00 97.44 204 ARG A N 1
ATOM 1622 C CA . ARG A 1 204 ? 12.857 5.176 -15.903 1.00 97.44 204 ARG A CA 1
ATOM 1623 C C . ARG A 1 204 ? 13.356 3.951 -16.669 1.00 97.44 204 ARG A C 1
ATOM 1625 O O . ARG A 1 204 ? 14.422 4.025 -17.282 1.00 97.44 204 ARG A O 1
ATOM 1632 N N . ASP A 1 205 ? 12.611 2.854 -16.636 1.00 96.31 205 ASP A N 1
ATOM 1633 C CA . ASP A 1 205 ? 12.976 1.614 -17.324 1.00 96.31 205 ASP A CA 1
ATOM 1634 C C . ASP A 1 205 ? 12.861 1.756 -18.848 1.00 96.31 205 ASP A C 1
ATOM 1636 O O . ASP A 1 205 ? 13.735 1.285 -19.577 1.00 96.31 205 ASP A O 1
ATOM 1640 N N . GLU A 1 206 ? 11.869 2.498 -19.335 1.00 97.56 206 GLU A N 1
ATOM 1641 C CA . GLU A 1 206 ? 11.737 2.866 -20.746 1.00 97.56 206 GLU A CA 1
ATOM 1642 C C . GLU A 1 206 ? 12.943 3.682 -21.239 1.00 97.56 206 GLU A C 1
ATOM 1644 O O . GLU A 1 206 ? 13.593 3.302 -22.215 1.00 97.56 206 GLU A O 1
ATOM 1649 N N . ARG A 1 207 ? 13.348 4.726 -20.498 1.00 96.88 207 ARG A N 1
ATOM 1650 C CA . ARG A 1 207 ? 14.561 5.511 -20.808 1.00 96.88 207 ARG A CA 1
ATOM 1651 C C . ARG A 1 207 ? 15.830 4.657 -20.814 1.00 96.88 207 ARG A C 1
ATOM 1653 O O . ARG A 1 207 ? 16.732 4.902 -21.614 1.00 96.88 207 ARG A O 1
ATOM 1660 N N . LYS A 1 208 ? 15.936 3.661 -19.925 1.00 97.12 208 LYS A N 1
ATOM 1661 C CA . LYS A 1 208 ? 17.068 2.718 -19.920 1.00 97.12 208 LYS A CA 1
ATOM 1662 C C . LYS A 1 208 ? 17.076 1.844 -21.176 1.00 97.12 208 LYS A C 1
ATOM 1664 O O . LYS A 1 208 ? 18.141 1.658 -21.762 1.00 97.12 208 LYS A O 1
ATOM 1669 N N . ARG A 1 209 ? 15.913 1.327 -21.591 1.00 96.94 209 ARG A N 1
ATOM 1670 C CA . ARG A 1 209 ? 15.775 0.524 -22.818 1.00 96.94 209 ARG A CA 1
ATOM 1671 C C . ARG A 1 209 ? 16.125 1.340 -24.063 1.00 96.94 209 ARG A C 1
ATOM 1673 O O . ARG A 1 209 ? 16.879 0.844 -24.893 1.00 96.94 209 ARG A O 1
ATOM 1680 N N . ASP A 1 210 ? 15.668 2.589 -24.152 1.00 97.50 210 ASP A N 1
ATOM 1681 C CA . ASP A 1 210 ? 16.002 3.496 -25.262 1.00 97.50 210 ASP A CA 1
ATOM 1682 C C . ASP A 1 210 ? 17.512 3.773 -25.351 1.00 97.50 210 ASP A C 1
ATOM 1684 O O . ASP A 1 210 ? 18.130 3.599 -26.401 1.00 97.50 210 ASP A O 1
ATOM 1688 N N . ARG A 1 211 ? 18.155 4.100 -24.219 1.00 97.31 211 ARG A N 1
ATOM 1689 C CA . ARG A 1 211 ? 19.618 4.285 -24.162 1.00 97.31 211 ARG A CA 1
ATOM 1690 C C . ARG A 1 211 ? 20.385 3.038 -24.598 1.00 97.31 211 ARG A C 1
ATOM 1692 O O . ARG A 1 211 ? 21.421 3.165 -25.247 1.00 97.31 211 ARG A O 1
ATOM 1699 N N . LYS A 1 212 ? 19.893 1.846 -24.241 1.00 98.00 212 LYS A N 1
ATOM 1700 C CA . LYS A 1 212 ? 20.492 0.576 -24.667 1.00 98.00 212 LYS A CA 1
ATOM 1701 C C . LYS A 1 212 ? 20.372 0.392 -26.182 1.00 98.00 212 LYS A C 1
ATOM 1703 O O . LYS A 1 212 ? 21.394 0.174 -26.819 1.00 98.00 212 LYS A O 1
ATOM 1708 N N . ARG A 1 213 ? 19.178 0.588 -26.759 1.00 96.50 213 ARG A N 1
ATOM 1709 C CA . ARG A 1 213 ? 18.957 0.518 -28.217 1.00 96.50 213 ARG A CA 1
ATOM 1710 C C . ARG A 1 213 ? 19.897 1.450 -28.984 1.00 96.50 213 ARG A C 1
ATOM 1712 O O . ARG A 1 213 ? 20.618 0.992 -29.859 1.00 96.50 213 ARG A O 1
ATOM 1719 N N . LYS A 1 214 ? 19.993 2.720 -28.575 1.00 97.44 214 LYS A N 1
ATOM 1720 C CA . LYS A 1 214 ? 20.907 3.701 -29.195 1.00 97.44 214 LYS A CA 1
ATOM 1721 C C . LYS A 1 214 ? 22.379 3.293 -29.108 1.00 97.44 214 LYS A C 1
ATOM 1723 O O . LYS A 1 214 ? 23.155 3.541 -30.031 1.00 97.44 214 LYS A O 1
ATOM 1728 N N . ARG A 1 215 ? 22.791 2.685 -27.991 1.00 97.75 215 ARG A N 1
ATOM 1729 C CA . ARG A 1 215 ? 24.154 2.162 -27.830 1.00 97.75 215 ARG A CA 1
ATOM 1730 C C . ARG A 1 215 ? 24.410 1.007 -28.796 1.00 97.75 215 ARG A C 1
ATOM 1732 O O . ARG A 1 215 ? 25.452 1.006 -29.447 1.00 97.75 215 ARG A O 1
ATOM 1739 N N . ASP A 1 216 ? 23.472 0.073 -28.890 1.00 97.25 216 ASP A N 1
ATOM 1740 C CA . ASP A 1 216 ? 23.578 -1.101 -29.756 1.00 97.25 216 ASP A CA 1
ATOM 1741 C C . ASP A 1 216 ? 23.610 -0.685 -31.240 1.00 97.25 216 ASP A C 1
ATOM 1743 O O . ASP A 1 216 ? 24.501 -1.115 -31.971 1.00 97.25 216 ASP A O 1
ATOM 1747 N N . GLU A 1 217 ? 22.762 0.262 -31.656 1.00 98.25 217 GLU A N 1
ATOM 1748 C CA . GLU A 1 217 ? 22.783 0.856 -33.004 1.00 98.25 217 GLU A CA 1
ATOM 1749 C C . GLU A 1 217 ? 24.127 1.522 -33.336 1.00 98.25 217 GLU A C 1
ATOM 1751 O O . GLU A 1 217 ? 24.659 1.356 -34.436 1.00 98.25 217 GLU A O 1
ATOM 1756 N N . ARG A 1 218 ? 24.719 2.262 -32.385 1.00 98.19 218 ARG A N 1
ATOM 1757 C CA . ARG A 1 218 ? 26.036 2.893 -32.576 1.00 98.19 218 ARG A CA 1
ATOM 1758 C C . ARG A 1 218 ? 27.141 1.848 -32.736 1.00 98.19 218 ARG A C 1
ATOM 1760 O O . ARG A 1 218 ? 28.032 2.029 -33.565 1.00 98.19 218 ARG A O 1
ATOM 1767 N N . ILE A 1 219 ? 27.086 0.764 -31.959 1.00 97.88 219 ILE A N 1
ATOM 1768 C CA . ILE A 1 219 ? 28.031 -0.356 -32.068 1.00 97.88 219 ILE A CA 1
ATOM 1769 C C . ILE A 1 219 ? 27.884 -1.038 -33.431 1.00 97.88 219 ILE A C 1
ATOM 1771 O O . ILE A 1 219 ? 28.886 -1.297 -34.098 1.00 97.88 219 ILE A O 1
ATOM 1775 N N . GLU A 1 220 ? 26.654 -1.305 -33.866 1.00 98.25 220 GLU A N 1
ATOM 1776 C CA . GLU A 1 220 ? 26.386 -1.959 -35.143 1.00 98.25 220 GLU A CA 1
ATOM 1777 C C . GLU A 1 220 ? 26.844 -1.100 -36.328 1.00 98.25 220 GLU A C 1
ATOM 1779 O O . GLU A 1 220 ? 27.540 -1.596 -37.217 1.00 98.25 220 GLU A O 1
ATOM 1784 N N . ARG A 1 221 ? 26.552 0.207 -36.301 1.00 98.12 221 ARG A N 1
ATOM 1785 C CA . ARG A 1 221 ? 27.057 1.162 -37.296 1.00 98.12 221 ARG A CA 1
ATOM 1786 C C 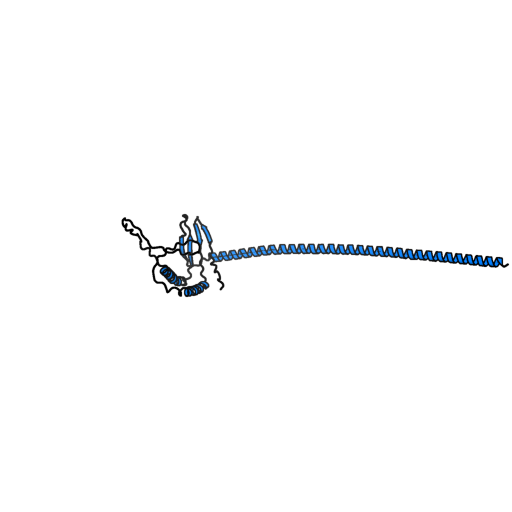. ARG A 1 221 ? 28.584 1.144 -37.357 1.00 98.12 221 ARG A C 1
ATOM 1788 O O . ARG A 1 221 ? 29.146 0.989 -38.438 1.00 98.12 221 ARG A O 1
ATOM 1795 N N . GLY A 1 222 ? 29.253 1.190 -36.202 1.00 97.94 222 GLY A N 1
ATOM 1796 C CA . GLY A 1 222 ? 30.713 1.117 -36.126 1.00 97.94 222 GLY A CA 1
ATOM 1797 C C . GLY A 1 222 ? 31.288 -0.185 -36.700 1.00 97.94 222 GLY A C 1
ATOM 1798 O O . GLY A 1 222 ? 32.330 -0.160 -37.356 1.00 97.94 222 GLY A O 1
ATOM 1799 N N . ARG A 1 223 ? 30.603 -1.323 -36.516 1.00 97.94 223 ARG A N 1
ATOM 1800 C CA . ARG A 1 223 ? 30.988 -2.606 -37.135 1.00 97.94 223 ARG A CA 1
ATOM 1801 C C . ARG A 1 223 ? 30.838 -2.576 -38.655 1.00 97.94 223 ARG A C 1
ATOM 1803 O O . ARG A 1 223 ? 31.744 -3.037 -39.345 1.00 97.94 223 ARG A O 1
ATOM 1810 N N . ARG A 1 224 ? 29.741 -2.015 -39.177 1.00 97.56 224 ARG A N 1
ATOM 1811 C CA . ARG A 1 224 ? 29.515 -1.866 -40.628 1.00 97.56 224 ARG A CA 1
ATOM 1812 C C . ARG A 1 224 ? 30.567 -0.957 -41.266 1.00 97.56 224 ARG A C 1
ATOM 1814 O O . ARG A 1 224 ? 31.158 -1.337 -42.270 1.00 97.56 224 ARG A O 1
ATOM 1821 N N . GLU A 1 225 ? 30.861 0.188 -40.651 1.00 97.94 225 GLU A 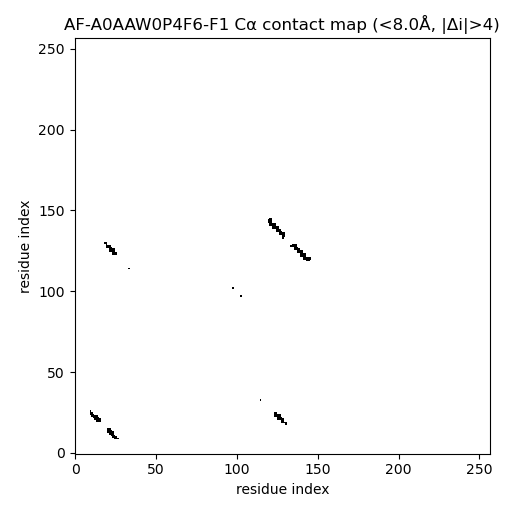N 1
ATOM 1822 C CA . GLU A 1 225 ? 31.889 1.129 -41.122 1.00 97.94 225 GLU A CA 1
ATOM 1823 C C . GLU A 1 225 ? 33.300 0.530 -41.080 1.00 97.94 225 GLU A C 1
ATOM 1825 O O . GLU A 1 225 ? 34.088 0.720 -42.007 1.00 97.94 225 GLU A O 1
ATOM 1830 N N . ARG A 1 226 ? 33.649 -0.199 -40.009 1.00 97.62 226 ARG A N 1
ATOM 1831 C CA . ARG A 1 226 ? 34.942 -0.895 -39.919 1.00 97.62 226 ARG A CA 1
ATOM 1832 C C . ARG A 1 226 ? 35.044 -1.989 -40.982 1.00 97.62 226 ARG A C 1
ATOM 1834 O O . ARG A 1 226 ? 36.013 -2.005 -41.729 1.00 97.62 226 ARG A O 1
ATOM 1841 N N . GLY A 1 227 ? 34.013 -2.824 -41.117 1.00 98.00 227 GLY A N 1
ATOM 1842 C CA . GLY A 1 227 ? 33.963 -3.860 -42.149 1.00 98.00 227 GLY A CA 1
ATOM 1843 C C . GLY A 1 227 ? 34.011 -3.298 -43.575 1.00 98.00 227 GLY A C 1
ATOM 1844 O O . GLY A 1 227 ? 34.621 -3.907 -44.448 1.00 98.00 227 GLY A O 1
ATOM 1845 N N . GLY A 1 228 ? 33.416 -2.125 -43.815 1.00 97.62 228 GLY A N 1
ATOM 1846 C CA . GLY A 1 228 ? 33.529 -1.394 -45.079 1.00 97.62 228 GLY A CA 1
ATOM 1847 C C . GLY A 1 228 ? 34.973 -0.991 -45.388 1.00 97.62 228 GLY A C 1
ATOM 1848 O O . GLY A 1 228 ? 35.490 -1.357 -46.441 1.00 97.62 228 GLY A O 1
ATOM 1849 N N . ARG A 1 229 ? 35.646 -0.338 -44.431 1.00 98.00 229 ARG A N 1
ATOM 1850 C CA . ARG A 1 229 ? 37.062 0.059 -44.550 1.00 98.00 229 ARG A CA 1
ATOM 1851 C C . ARG A 1 229 ? 38.001 -1.133 -44.734 1.00 98.00 229 ARG A C 1
ATOM 1853 O O . ARG A 1 229 ? 38.935 -1.061 -45.526 1.00 98.00 229 ARG A O 1
ATOM 1860 N N . ASP A 1 230 ? 37.756 -2.242 -44.042 1.00 97.25 230 ASP A N 1
ATOM 1861 C CA . ASP A 1 230 ? 38.578 -3.450 -44.177 1.00 97.25 230 ASP A CA 1
ATOM 1862 C C . ASP A 1 230 ? 38.435 -4.079 -45.573 1.00 97.25 230 ASP A C 1
ATOM 1864 O O . ASP A 1 230 ? 39.427 -4.488 -46.180 1.00 97.25 230 ASP A O 1
ATOM 1868 N N . ARG A 1 231 ? 37.212 -4.109 -46.125 1.00 97.81 231 ARG A N 1
ATOM 1869 C CA . ARG A 1 231 ? 36.964 -4.560 -47.506 1.00 97.81 231 ARG A CA 1
ATOM 1870 C C . ARG A 1 231 ? 37.619 -3.639 -48.531 1.00 97.81 231 ARG A C 1
ATOM 1872 O O . ARG A 1 231 ? 38.169 -4.130 -49.512 1.00 97.81 231 ARG A O 1
ATOM 1879 N N . GLU A 1 232 ? 37.563 -2.330 -48.314 1.00 98.12 232 GLU A N 1
ATOM 1880 C CA . GLU A 1 232 ? 38.208 -1.331 -49.169 1.00 98.12 232 GLU A CA 1
ATOM 1881 C C . GLU A 1 232 ? 39.730 -1.514 -49.192 1.00 98.12 232 GLU A C 1
ATOM 1883 O O . GLU A 1 232 ? 40.295 -1.753 -50.259 1.00 98.12 232 GLU A O 1
ATOM 1888 N N . ARG A 1 233 ? 40.373 -1.581 -48.018 1.00 98.06 233 ARG A N 1
ATOM 1889 C CA . ARG A 1 233 ? 41.810 -1.886 -47.889 1.00 98.06 233 ARG A CA 1
ATOM 1890 C C . ARG A 1 233 ? 42.193 -3.205 -48.560 1.00 98.06 233 ARG A C 1
ATOM 1892 O O . ARG A 1 233 ? 43.268 -3.317 -49.145 1.00 98.06 233 ARG A O 1
ATOM 1899 N N . LYS A 1 234 ? 41.335 -4.229 -48.477 1.00 98.25 234 LYS A N 1
ATOM 1900 C CA . LYS A 1 234 ? 41.568 -5.513 -49.155 1.00 98.25 234 LYS A CA 1
ATOM 1901 C C . LYS A 1 234 ? 41.581 -5.348 -50.679 1.00 98.25 234 LYS A C 1
ATOM 1903 O O . LYS A 1 234 ? 42.498 -5.854 -51.320 1.00 98.25 234 LYS A O 1
ATOM 1908 N N . ARG A 1 235 ? 40.623 -4.604 -51.245 1.00 98.06 235 ARG A N 1
ATOM 1909 C CA . ARG A 1 235 ? 40.566 -4.307 -52.688 1.00 98.06 235 ARG A CA 1
ATOM 1910 C C . ARG A 1 235 ? 41.784 -3.515 -53.160 1.00 98.06 235 ARG A C 1
ATOM 1912 O O . ARG A 1 235 ? 42.306 -3.803 -54.230 1.00 98.06 235 ARG A O 1
ATOM 1919 N N . GLU A 1 236 ? 42.253 -2.544 -52.377 1.00 97.56 236 GLU A N 1
ATOM 1920 C CA . GLU A 1 236 ? 43.475 -1.789 -52.691 1.00 97.56 236 GLU A CA 1
ATOM 1921 C C . GLU A 1 236 ? 44.710 -2.695 -52.735 1.00 97.56 236 GLU A C 1
ATOM 1923 O O . GLU A 1 236 ? 45.478 -2.641 -53.693 1.00 97.56 236 GLU A O 1
ATOM 1928 N N . ARG A 1 237 ? 44.863 -3.596 -51.754 1.00 97.81 237 ARG A N 1
ATOM 1929 C CA . ARG A 1 237 ? 45.952 -4.589 -51.740 1.00 97.81 237 ARG A CA 1
ATOM 1930 C C . ARG A 1 237 ? 45.885 -5.545 -52.930 1.00 97.81 237 ARG A C 1
ATOM 1932 O O . ARG A 1 237 ? 46.918 -5.856 -53.514 1.00 97.81 237 ARG A O 1
ATOM 1939 N N . GLU A 1 238 ? 44.692 -6.018 -53.290 1.00 97.56 238 GLU A N 1
ATOM 1940 C CA . GLU A 1 238 ? 44.496 -6.888 -54.458 1.00 97.56 238 GLU A CA 1
ATOM 1941 C C . GLU A 1 238 ? 44.848 -6.169 -55.767 1.00 97.56 238 GLU A C 1
ATOM 1943 O O . GLU A 1 238 ? 45.547 -6.740 -56.605 1.00 97.56 238 GLU A O 1
ATOM 1948 N N . LYS A 1 239 ? 44.444 -4.901 -55.922 1.00 97.50 239 LYS A N 1
ATOM 1949 C CA . LYS A 1 239 ? 44.845 -4.064 -57.063 1.00 97.50 239 LYS A CA 1
ATOM 1950 C C . LYS A 1 239 ? 46.357 -3.848 -57.113 1.00 97.50 239 LYS A C 1
ATOM 1952 O O . LYS A 1 239 ? 46.934 -3.979 -58.187 1.00 97.50 239 LYS A O 1
ATOM 1957 N N . GLY A 1 240 ? 46.989 -3.570 -55.970 1.00 97.06 240 GLY A N 1
ATOM 1958 C CA . GLY A 1 240 ? 48.443 -3.420 -55.863 1.00 97.06 240 GLY A CA 1
ATOM 1959 C C . GLY A 1 240 ? 49.183 -4.670 -56.343 1.00 97.06 240 GLY A C 1
ATOM 1960 O O . GLY A 1 240 ? 50.001 -4.582 -57.252 1.00 97.06 240 GLY A O 1
ATOM 1961 N N . ARG A 1 241 ? 48.799 -5.849 -55.835 1.00 97.12 241 ARG A N 1
ATOM 1962 C CA . ARG A 1 241 ? 49.372 -7.140 -56.262 1.00 97.12 241 ARG A CA 1
ATOM 1963 C C . ARG A 1 241 ? 49.164 -7.423 -57.748 1.00 97.12 241 ARG A C 1
ATOM 1965 O O . ARG A 1 241 ? 50.058 -7.950 -58.402 1.00 97.12 241 ARG A O 1
ATOM 1972 N N . LYS A 1 242 ? 47.985 -7.097 -58.290 1.00 96.94 242 LYS A N 1
ATOM 1973 C CA . LYS A 1 242 ? 47.712 -7.260 -59.724 1.00 96.94 242 LYS A CA 1
ATOM 1974 C C . LYS A 1 242 ? 48.619 -6.353 -60.564 1.00 96.94 242 LYS A C 1
ATOM 1976 O O . LYS A 1 242 ? 49.208 -6.830 -61.525 1.00 96.94 242 LYS A O 1
ATOM 1981 N N . GLY A 1 243 ? 48.768 -5.088 -60.168 1.00 96.88 243 GLY A N 1
ATOM 1982 C CA . GLY A 1 243 ? 49.653 -4.136 -60.843 1.00 96.88 243 GLY A CA 1
ATOM 1983 C C . GLY A 1 243 ? 51.134 -4.527 -60.775 1.00 96.88 243 GLY A C 1
ATOM 1984 O O . GLY A 1 243 ? 51.849 -4.368 -61.759 1.00 96.88 243 GLY A O 1
ATOM 1985 N N . GLU A 1 244 ? 51.596 -5.079 -59.648 1.00 96.56 244 GLU A N 1
ATOM 1986 C CA . GLU A 1 244 ? 52.953 -5.635 -59.516 1.00 96.56 244 GLU A CA 1
ATOM 1987 C C . GLU A 1 244 ? 53.171 -6.827 -60.450 1.00 96.56 244 GLU A C 1
ATOM 1989 O O . GLU A 1 244 ? 54.181 -6.877 -61.147 1.00 96.56 244 GLU A O 1
ATOM 1994 N N . ARG A 1 245 ? 52.204 -7.751 -60.518 1.00 96.62 245 ARG A N 1
ATOM 1995 C CA . ARG A 1 245 ? 52.271 -8.908 -61.418 1.00 96.62 245 ARG A CA 1
ATOM 1996 C C . ARG A 1 245 ? 52.331 -8.487 -62.886 1.00 96.62 245 ARG A C 1
ATOM 1998 O O . ARG A 1 245 ? 53.209 -8.942 -63.604 1.00 96.62 245 ARG A O 1
ATOM 2005 N N . GLU A 1 246 ? 51.463 -7.565 -63.304 1.00 96.56 246 GLU A N 1
ATOM 2006 C CA . GLU A 1 246 ? 51.478 -7.019 -64.670 1.00 96.56 246 GLU A CA 1
ATOM 2007 C C . GLU A 1 246 ? 52.801 -6.307 -65.003 1.00 96.56 246 GLU A C 1
ATOM 2009 O O . GLU A 1 246 ? 53.249 -6.338 -66.148 1.00 96.56 246 GLU A O 1
ATOM 2014 N N . ARG A 1 247 ? 53.438 -5.649 -64.022 1.00 96.81 247 ARG A N 1
ATOM 2015 C CA . ARG A 1 247 ? 54.760 -5.032 -64.207 1.00 96.81 247 ARG A CA 1
ATOM 2016 C C . ARG A 1 247 ? 55.843 -6.094 -64.403 1.00 96.81 247 ARG A C 1
ATOM 2018 O O . ARG A 1 247 ? 56.652 -5.941 -65.311 1.00 96.81 247 ARG A O 1
ATOM 2025 N N . TRP A 1 248 ? 55.828 -7.146 -63.588 1.00 96.94 248 TRP A N 1
ATOM 2026 C CA . TRP A 1 248 ? 56.780 -8.253 -63.673 1.00 96.94 248 TRP A CA 1
ATOM 2027 C C . TRP A 1 248 ? 56.657 -9.022 -64.995 1.00 96.94 248 TRP A C 1
ATOM 2029 O O . TRP A 1 248 ? 57.666 -9.273 -65.645 1.00 96.94 248 TRP A O 1
ATOM 2039 N N . ASP A 1 249 ? 55.430 -9.313 -65.444 1.00 96.38 249 ASP A N 1
ATOM 2040 C CA . ASP A 1 249 ? 55.182 -9.978 -66.731 1.00 96.38 249 ASP A CA 1
ATOM 2041 C C . ASP A 1 249 ? 55.751 -9.145 -67.902 1.00 96.38 249 ASP A C 1
ATOM 2043 O O . ASP A 1 249 ? 56.456 -9.673 -68.760 1.00 96.38 249 ASP A O 1
ATOM 2047 N N . LYS A 1 250 ? 55.545 -7.818 -67.894 1.00 96.94 250 LYS A N 1
ATOM 2048 C CA . LYS A 1 250 ? 56.122 -6.901 -68.901 1.00 96.94 250 LYS A CA 1
ATOM 2049 C C . LYS A 1 250 ? 57.645 -6.816 -68.848 1.00 96.94 250 LYS A C 1
ATOM 2051 O O . LYS A 1 250 ? 58.285 -6.632 -69.879 1.00 96.94 250 LYS A O 1
ATOM 2056 N N . GLU A 1 251 ? 58.228 -6.853 -67.655 1.00 96.25 251 GLU A N 1
ATOM 2057 C CA . GLU A 1 251 ? 59.682 -6.843 -67.479 1.00 96.25 251 GLU A CA 1
ATOM 2058 C C . GLU A 1 251 ? 60.301 -8.132 -68.025 1.00 96.25 251 GLU A C 1
ATOM 2060 O O . GLU A 1 251 ? 61.296 -8.076 -68.747 1.00 96.25 251 GLU A O 1
ATOM 2065 N N . LYS A 1 252 ? 59.645 -9.272 -67.786 1.00 96.81 252 LYS A N 1
ATOM 2066 C CA . LYS A 1 252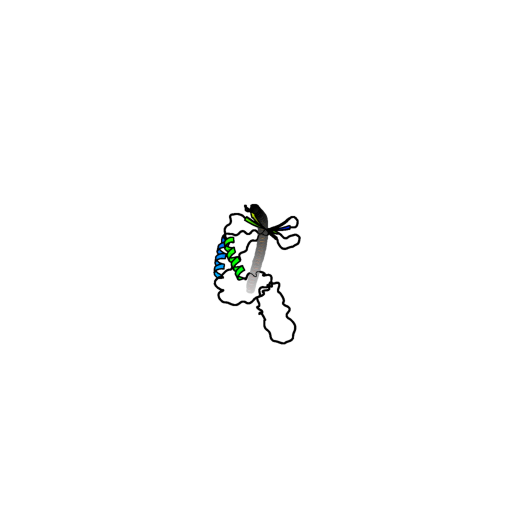 ? 60.031 -10.563 -68.352 1.00 96.81 252 LYS A CA 1
ATOM 2067 C C . LYS A 1 252 ? 59.976 -10.565 -69.885 1.00 96.81 252 LYS A C 1
ATOM 2069 O O . LYS A 1 252 ? 60.959 -10.939 -70.513 1.00 96.81 252 LYS A O 1
ATOM 2074 N N . GLU A 1 253 ? 58.891 -10.070 -70.488 1.00 95.62 253 GLU A N 1
ATOM 2075 C CA . GLU A 1 253 ? 58.767 -9.945 -71.954 1.00 95.62 253 GLU A CA 1
ATOM 2076 C C . GLU A 1 253 ? 59.855 -9.058 -72.585 1.00 95.62 253 GLU A C 1
ATOM 2078 O O . GLU A 1 253 ? 60.242 -9.269 -73.733 1.00 95.62 253 GLU A O 1
ATOM 2083 N N . ARG A 1 254 ? 60.348 -8.047 -71.856 1.00 94.69 254 ARG A N 1
ATOM 2084 C CA . ARG A 1 254 ? 61.448 -7.187 -72.323 1.00 94.69 254 ARG A CA 1
ATOM 2085 C C . ARG A 1 254 ? 62.807 -7.871 -72.255 1.00 94.69 254 ARG A C 1
ATOM 2087 O O . ARG A 1 254 ? 63.657 -7.536 -73.065 1.00 94.69 254 ARG A O 1
ATOM 2094 N N . GLY A 1 255 ? 63.016 -8.775 -71.300 1.00 93.75 255 GLY A N 1
ATOM 2095 C CA . GLY A 1 255 ? 64.273 -9.513 -71.158 1.00 93.75 255 GLY A CA 1
ATOM 2096 C C . GLY A 1 255 ? 64.465 -10.633 -72.187 1.00 93.75 255 GLY A C 1
ATOM 2097 O O . GLY A 1 255 ? 65.585 -11.095 -72.363 1.00 93.75 255 GLY A O 1
ATOM 2098 N N . GLU A 1 256 ? 63.395 -11.074 -72.854 1.00 86.50 256 GLU A N 1
ATOM 2099 C CA . GLU A 1 256 ? 63.429 -12.139 -73.872 1.00 86.50 256 GLU A CA 1
ATOM 2100 C C . GLU A 1 256 ? 63.644 -11.620 -75.312 1.00 86.50 256 GLU A C 1
ATOM 2102 O O . GLU A 1 256 ? 63.800 -12.429 -76.227 1.00 86.50 256 GLU A O 1
ATOM 2107 N N . ARG A 1 257 ? 63.644 -10.297 -75.529 1.00 75.19 257 ARG A N 1
ATOM 2108 C CA . ARG A 1 257 ? 63.898 -9.654 -76.833 1.00 75.19 257 ARG A CA 1
ATOM 2109 C C . ARG A 1 257 ? 65.334 -9.171 -76.954 1.00 75.19 257 ARG A C 1
ATOM 2111 O O . ARG A 1 257 ? 65.864 -9.279 -78.080 1.00 75.19 257 ARG A O 1
#

pLDDT: mean 70.74, std 23.07, range [25.92, 98.25]

Mean predicted aligned error: 19.12 Å

Sequence (257 aa):
MFIESTTVAVLVSLETVLGKLFVHVYETTTDSQILACESAVRGVVRSCLSCSAPLVCRAFHTFAGKTSFLGCSWDSKRHSSAAPRTLHTCCCSPVMSFSAETLCLLKLARMPYQALRTEPHCRVTYVWVNHLGTGPKAKTQTLDFEPRSVQKEREKERERRREREIERGKGGKEREKERDRGRKREKREGRGAEREKREKKSKRDERKRDRKRKRDERIERGRRERGGRDRERKREREKGRKGERERWDKEKERGER

Nearest PDB structures (foldseek):
  9b8t-assembly1_D  TM=5.168E-01  e=5.083E+00  Homo sapiens

Radius of gyration: 59.73 Å; Cα contacts (8 Å, |Δi|>4): 89; chains: 1; bounding box: 121×58×186 Å

Organism: NCBI:txid88201

Secondary structure (DSSP, 8-state):
------------EEEEETTEEEEEE-----GGGHHHHHHHHHHHTTS---------------SS-----------------------------------HHHHHHHHHHHHHHHSS---S-EEEEEEE--TT----EEEEEEESS--THHHHHHHHHHHHHHHHHHHHHHHHHHHHHHHHHHHHHHHHHHHHHHHHHHHHHHHHHHHHHHHHHHHHHHHHHHHHHHHHHHHHHHHHHHHHHHHHHHHHHHHHHHHT-

Foldseek 3Di:
DDDPDDDDPFPFDWDQDPNKTKTWGADDDDPVPPVVVVVVVVVPPPDDDDDDDDDDDDDDDDPDPDDDDDDDDDDDDDDDDDDDDDPPPPPPPPPVPQDPVNVVVVVVVCVVVVPDDDPPWGWIKIWIADPVRPDIDIDIDTHPDDPPPVVVVVVVVVVVVVVVVVVVVVVVVVVVVVVVVVVVVVVVVVVVVVVVVVVVVVVVVVVVVVVVVVVVVVVVVVVVVVVVVVVVVVVVVVVVVVVVVVVVVVVVVVVVD